Protein AF-A0AB37L440-F1 (afdb_monomer_lite)

Radius of gyration: 17.2 Å; chains: 1; bounding box: 44×50×39 Å

pLDDT: mean 82.0, std 14.79, range [38.97, 96.12]

Sequence (189 aa):
MDTFQYFKERKKSKYLGDRFEEWVVKNSNISKDGYSDLCDKKIFWRLLDWRGDKYIEGYRPLSSSSPDLLMECVTTTSTIHEVGYIIAVECKWRSKIGFYLDIKDIEKYEGYMNSNLLNRPIKNLFYVFGFGWCGDSPESVYVVPARELYDYDKDTCRITFPIKETEKEKMGRLERFKKKDNRCLLYIK

Secondary structure (DSSP, 8-state):
--GGGGGTTS-HHHHHHHHHHHHHHHHSSEESSSSTTTTSTT--EEEEEE-----BTTB--S---S-SEEEEE--S--SSS-TT-EEEEEEEEESS------HHHHHHHHHHHT--TTSS-EEEEEEEEEES-BTTB-SEEEEEEGGGT-EE-TTT--EE--TT--HHHHHHHHGGGEES-GGGTT---

Foldseek 3Di:
DPPCVQVVPDDPQVVVQVLQLVLLCVQALEDPPQPPCVVPPSRFKHWPDQQDQDDDPNDTPPDPLAARTKIFTCDPPDPPHHGGAIAGEHEAEDQADDDDDDLVNVLSHVVVQPDCVPVDHHDWYWYWYFYRDDPSGGPWIFTGTPVLAWDADPVVRDIGGDPDDDPVRSCVSRVVRIDPRSNHNPPDD

Structure (mmCIF, N/CA/C/O backbone):
data_AF-A0AB37L440-F1
#
_entry.id   AF-A0AB37L440-F1
#
loop_
_atom_site.group_PDB
_atom_site.id
_atom_site.type_symbol
_atom_site.label_atom_id
_atom_site.label_alt_id
_atom_site.label_comp_id
_atom_site.label_asym_id
_atom_site.label_entity_id
_atom_site.label_seq_id
_atom_site.pdbx_PDB_ins_code
_atom_site.Cartn_x
_atom_site.Cartn_y
_atom_site.Cartn_z
_atom_site.occupancy
_atom_site.B_iso_or_equiv
_atom_site.auth_seq_id
_atom_site.auth_comp_id
_atom_site.auth_asym_id
_atom_site.auth_atom_id
_atom_site.pdbx_PDB_model_num
ATOM 1 N N . MET A 1 1 ? 17.793 30.953 -8.742 1.00 40.06 1 MET A N 1
ATOM 2 C CA . MET A 1 1 ? 16.370 30.648 -8.995 1.00 40.06 1 MET A CA 1
ATOM 3 C C . MET A 1 1 ? 15.927 29.686 -7.920 1.00 40.06 1 MET A C 1
ATOM 5 O O . MET A 1 1 ? 16.552 28.647 -7.772 1.00 40.06 1 MET A O 1
ATOM 9 N N . ASP A 1 2 ? 14.951 30.090 -7.118 1.00 38.97 2 ASP A N 1
ATOM 10 C CA . ASP A 1 2 ? 14.470 29.324 -5.974 1.00 38.97 2 ASP A CA 1
ATOM 11 C C . ASP A 1 2 ? 13.549 28.203 -6.478 1.00 38.97 2 ASP A C 1
ATOM 13 O O . ASP A 1 2 ? 12.452 28.461 -6.979 1.00 38.97 2 ASP A O 1
ATOM 17 N N . THR A 1 3 ? 14.016 26.954 -6.412 1.00 43.59 3 THR A N 1
ATOM 18 C CA . THR A 1 3 ? 13.314 25.752 -6.901 1.00 43.59 3 THR A CA 1
ATOM 19 C C . THR A 1 3 ? 11.912 25.608 -6.289 1.00 43.59 3 THR A C 1
ATOM 21 O O . THR A 1 3 ? 11.049 24.934 -6.847 1.00 43.59 3 THR A O 1
ATOM 24 N N . PHE A 1 4 ? 11.643 26.302 -5.178 1.00 44.91 4 PHE A N 1
ATOM 25 C CA . PHE A 1 4 ? 10.357 26.335 -4.486 1.00 44.91 4 PHE A CA 1
ATOM 26 C C . PHE A 1 4 ? 9.278 27.202 -5.150 1.00 44.91 4 PHE A C 1
ATOM 28 O O . PHE A 1 4 ? 8.099 27.052 -4.824 1.00 44.91 4 PHE A O 1
ATOM 35 N N . GLN A 1 5 ? 9.616 28.064 -6.113 1.00 41.53 5 GLN A N 1
ATOM 36 C CA . GLN A 1 5 ? 8.610 28.913 -6.762 1.00 41.53 5 GLN A CA 1
ATOM 37 C C . GLN A 1 5 ? 7.651 28.115 -7.672 1.00 41.53 5 GLN A C 1
ATOM 39 O O . GLN A 1 5 ? 6.506 28.529 -7.848 1.00 41.53 5 GLN A O 1
ATOM 44 N N . TYR A 1 6 ? 8.064 26.928 -8.136 1.00 45.22 6 TYR A N 1
ATOM 45 C CA . TYR A 1 6 ? 7.231 25.971 -8.885 1.00 45.22 6 TYR A CA 1
ATOM 46 C C . TYR A 1 6 ? 6.304 25.116 -7.997 1.00 45.22 6 TYR A C 1
ATOM 48 O O . TYR A 1 6 ? 5.427 24.420 -8.501 1.00 45.22 6 TYR A O 1
ATOM 56 N N . PHE A 1 7 ? 6.448 25.172 -6.667 1.00 48.88 7 PHE A N 1
ATOM 57 C CA . PHE A 1 7 ? 5.670 24.352 -5.726 1.00 48.88 7 PHE A CA 1
ATOM 58 C C . PHE A 1 7 ? 4.380 25.010 -5.225 1.00 48.88 7 PHE A C 1
ATOM 60 O O . PHE A 1 7 ? 3.676 24.411 -4.410 1.00 48.88 7 PHE A O 1
ATOM 67 N N . LYS A 1 8 ? 4.037 26.216 -5.699 1.00 44.81 8 LYS A N 1
ATOM 68 C CA . LYS A 1 8 ? 2.926 27.022 -5.160 1.00 44.81 8 LYS A CA 1
ATOM 69 C C . LYS A 1 8 ? 1.535 26.367 -5.231 1.00 44.81 8 LYS A C 1
ATOM 71 O O . LYS A 1 8 ? 0.632 26.851 -4.559 1.00 44.81 8 LYS A O 1
ATOM 76 N N . GLU A 1 9 ? 1.370 25.245 -5.932 1.00 49.03 9 GLU A N 1
ATOM 77 C CA . GLU A 1 9 ? 0.091 24.517 -6.005 1.00 49.03 9 GLU A CA 1
ATOM 78 C C . GLU A 1 9 ? 0.071 23.142 -5.321 1.00 49.03 9 GLU A C 1
ATOM 80 O O . GLU A 1 9 ? -1.005 22.582 -5.093 1.00 49.03 9 GLU A O 1
ATOM 85 N N . ARG A 1 10 ? 1.220 22.575 -4.920 1.00 55.12 10 ARG A N 1
ATOM 86 C CA . ARG A 1 10 ? 1.204 21.310 -4.170 1.00 55.12 10 ARG A CA 1
ATOM 87 C C . ARG A 1 10 ? 0.924 21.609 -2.702 1.00 55.12 10 ARG A C 1
ATOM 89 O O . ARG A 1 10 ? 1.771 22.142 -1.989 1.00 55.12 10 ARG A O 1
ATOM 96 N N . LYS A 1 11 ? -0.253 21.204 -2.2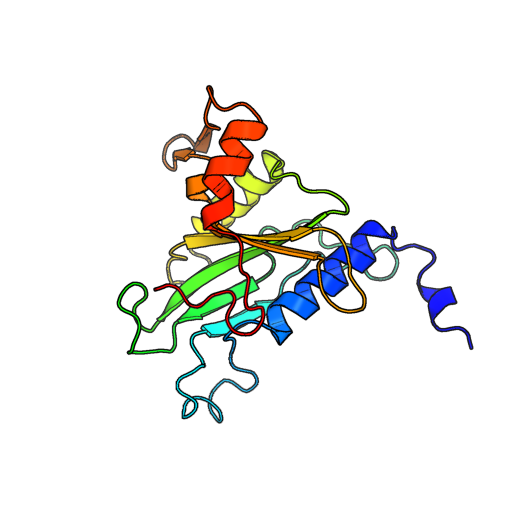06 1.00 73.12 11 LYS A N 1
ATOM 97 C CA . LYS A 1 11 ? -0.518 21.160 -0.757 1.00 73.12 11 LYS A CA 1
ATOM 98 C C . LYS A 1 11 ? 0.642 20.413 -0.089 1.00 73.12 11 LYS A C 1
ATOM 100 O O . LYS A 1 11 ? 0.958 19.305 -0.513 1.00 73.12 11 LYS A O 1
ATOM 105 N N . LYS A 1 12 ? 1.245 20.975 0.967 1.00 79.25 12 LYS A N 1
ATOM 106 C CA . LYS A 1 12 ? 2.377 20.383 1.720 1.00 79.25 12 LYS A CA 1
ATOM 107 C C . LYS A 1 12 ? 2.207 18.877 1.979 1.00 79.25 12 LYS A C 1
ATOM 109 O O . LYS A 1 12 ? 3.155 18.116 1.850 1.00 79.25 12 LYS A O 1
ATOM 114 N N . SER A 1 13 ? 0.981 18.442 2.274 1.00 79.88 13 SER A N 1
ATOM 115 C CA . SER A 1 13 ? 0.624 17.029 2.458 1.00 79.88 13 SER A CA 1
ATOM 116 C C . SER A 1 13 ? 0.912 16.138 1.242 1.00 79.88 13 SER A C 1
ATOM 118 O O . SER A 1 13 ? 1.352 15.011 1.426 1.00 79.88 13 SER A O 1
ATOM 120 N N . LYS A 1 14 ? 0.666 16.616 0.015 1.00 82.25 14 LYS A N 1
ATOM 121 C CA . LYS A 1 14 ? 0.930 15.863 -1.219 1.00 82.25 14 LYS A CA 1
ATOM 122 C C . LYS A 1 14 ? 2.427 15.723 -1.463 1.00 82.25 14 LYS A C 1
ATOM 124 O O . LYS A 1 14 ? 2.880 14.621 -1.714 1.00 82.25 14 LYS A O 1
ATOM 129 N N . TYR A 1 15 ? 3.195 16.798 -1.280 1.00 85.38 15 TYR A N 1
ATOM 130 C CA . TYR A 1 15 ? 4.658 16.734 -1.373 1.00 85.38 15 TYR A CA 1
ATOM 131 C C . TYR A 1 15 ? 5.258 15.711 -0.397 1.00 85.38 15 TYR A C 1
ATOM 133 O O . TYR A 1 15 ? 6.121 14.924 -0.771 1.00 85.38 15 TYR A O 1
ATOM 141 N N . LEU A 1 16 ? 4.779 15.692 0.851 1.00 90.31 16 LEU A N 1
ATOM 142 C CA . LEU A 1 16 ? 5.245 14.733 1.855 1.00 90.31 16 LEU A CA 1
ATOM 143 C C . LEU A 1 16 ? 4.801 13.294 1.546 1.00 90.31 16 LEU A C 1
ATOM 145 O O . LEU A 1 16 ? 5.545 12.368 1.852 1.00 90.31 16 LEU A O 1
ATOM 149 N N . GLY A 1 17 ? 3.636 13.113 0.915 1.00 90.12 17 GLY A N 1
ATOM 150 C CA . GLY A 1 17 ? 3.192 11.826 0.372 1.00 90.12 17 GLY A CA 1
ATOM 151 C C . GLY A 1 17 ? 4.073 11.332 -0.777 1.00 90.12 17 GLY A C 1
ATOM 152 O O . GLY A 1 17 ? 4.589 10.224 -0.695 1.00 90.12 17 GLY A O 1
ATOM 153 N N . ASP A 1 18 ? 4.339 12.180 -1.775 1.00 88.94 18 ASP A N 1
ATOM 154 C CA . ASP A 1 18 ? 5.213 11.849 -2.912 1.00 88.94 18 ASP A CA 1
ATOM 155 C C . ASP A 1 18 ? 6.616 11.448 -2.420 1.00 88.94 18 ASP A C 1
ATOM 157 O O . ASP A 1 18 ? 7.165 10.417 -2.807 1.00 88.94 18 ASP A O 1
ATOM 161 N N . ARG A 1 19 ? 7.179 12.224 -1.481 1.00 91.50 19 ARG A N 1
ATOM 162 C CA . ARG A 1 19 ? 8.463 11.900 -0.840 1.00 91.50 19 ARG A CA 1
ATOM 163 C C . ARG A 1 19 ? 8.441 10.572 -0.094 1.00 91.50 19 ARG A C 1
ATOM 165 O O . ARG A 1 19 ? 9.471 9.904 -0.012 1.00 91.50 19 ARG A O 1
ATOM 172 N N . PHE A 1 20 ? 7.308 10.216 0.500 1.00 93.12 20 PHE A N 1
ATOM 173 C CA . PHE A 1 20 ? 7.173 8.961 1.218 1.00 93.12 20 PHE A CA 1
ATOM 174 C C . PHE A 1 20 ? 7.142 7.768 0.260 1.00 93.12 20 PHE A C 1
ATOM 176 O O . PHE A 1 20 ? 7.847 6.797 0.517 1.00 93.12 20 PHE A O 1
ATOM 183 N N . GLU A 1 21 ? 6.427 7.856 -0.866 1.00 92.75 21 GLU A N 1
ATOM 184 C CA . GLU A 1 21 ? 6.479 6.835 -1.925 1.00 92.75 21 GLU A CA 1
ATOM 185 C C . GLU A 1 21 ? 7.921 6.608 -2.410 1.00 92.75 21 GLU A C 1
ATOM 187 O O . GLU A 1 21 ? 8.403 5.474 -2.434 1.00 92.75 21 GLU A O 1
ATOM 192 N N . GLU A 1 22 ? 8.652 7.689 -2.721 1.00 91.81 22 GLU A N 1
ATOM 193 C CA . GLU A 1 22 ? 10.064 7.596 -3.116 1.00 91.81 22 GLU A CA 1
ATOM 194 C C . GLU A 1 22 ? 10.918 6.916 -2.043 1.00 91.81 22 GLU A C 1
ATOM 196 O O . GLU A 1 22 ? 11.807 6.115 -2.346 1.00 91.81 22 GLU A O 1
ATOM 201 N N . TRP A 1 23 ? 10.669 7.254 -0.778 1.00 92.12 23 TRP A N 1
ATOM 202 C CA . TRP A 1 23 ? 11.376 6.671 0.348 1.00 92.12 23 TRP A CA 1
ATOM 203 C C . TRP A 1 23 ? 11.085 5.169 0.473 1.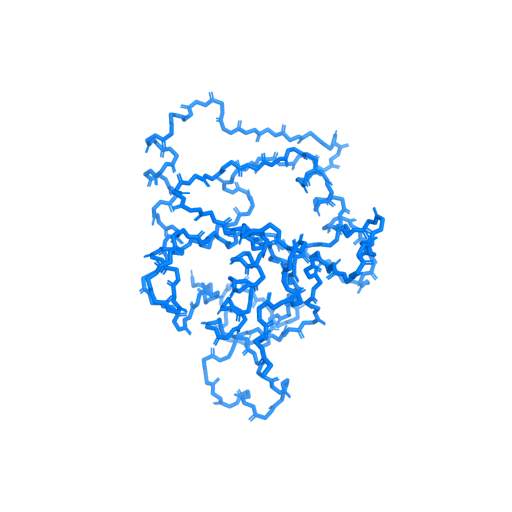00 92.12 23 TRP A C 1
ATOM 205 O O . TRP A 1 23 ? 12.025 4.397 0.668 1.00 92.12 23 TRP A O 1
ATOM 215 N N . VAL A 1 24 ? 9.832 4.735 0.291 1.00 92.00 24 VAL A N 1
ATOM 216 C CA . VAL A 1 24 ? 9.448 3.313 0.296 1.00 92.00 24 VAL A CA 1
ATOM 217 C C . VAL A 1 24 ? 10.180 2.555 -0.808 1.00 92.00 24 VAL A C 1
ATOM 219 O O . VAL A 1 24 ? 10.758 1.505 -0.526 1.00 92.00 24 VAL A O 1
ATOM 222 N N . VAL A 1 25 ? 10.229 3.092 -2.031 1.00 90.50 25 VAL A N 1
ATOM 223 C CA . VAL A 1 25 ? 10.938 2.451 -3.153 1.00 90.50 25 VAL A CA 1
ATOM 224 C C . VAL A 1 25 ? 12.437 2.319 -2.862 1.00 90.50 25 VAL A C 1
ATOM 226 O O . VAL A 1 25 ? 13.012 1.252 -3.062 1.00 90.50 25 VAL A O 1
ATOM 229 N N . LYS A 1 26 ? 13.071 3.373 -2.330 1.00 87.62 26 LYS A N 1
ATOM 230 C CA . LYS A 1 26 ? 14.518 3.402 -2.043 1.00 87.62 26 LYS A CA 1
ATOM 231 C C . LYS A 1 26 ? 14.946 2.497 -0.883 1.00 87.62 26 LYS A C 1
ATOM 233 O O . LYS A 1 26 ? 16.108 2.099 -0.843 1.00 87.62 26 LYS A O 1
ATOM 238 N N . ASN A 1 27 ? 14.047 2.214 0.060 1.00 87.62 27 ASN A N 1
ATOM 239 C CA . ASN A 1 27 ? 14.363 1.496 1.300 1.00 87.62 27 ASN A CA 1
ATOM 240 C C . ASN A 1 27 ? 13.748 0.082 1.364 1.00 87.62 27 ASN A C 1
ATOM 242 O O . ASN A 1 27 ? 14.020 -0.679 2.287 1.00 87.62 27 ASN A O 1
ATOM 246 N N . SER A 1 28 ? 12.948 -0.322 0.377 1.00 86.75 28 SER A N 1
ATOM 247 C CA . SER A 1 28 ? 12.425 -1.692 0.286 1.00 86.75 28 SER A CA 1
ATOM 248 C C . SER A 1 28 ? 13.392 -2.635 -0.441 1.00 86.75 28 SER A C 1
ATOM 250 O O . SER A 1 28 ? 14.303 -2.205 -1.142 1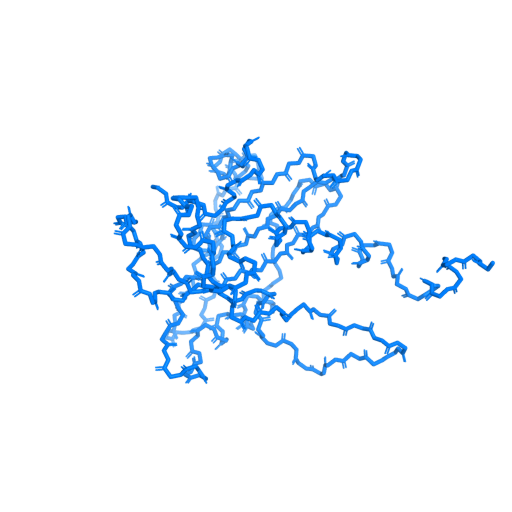.00 86.75 28 SER A O 1
ATOM 252 N N . ASN A 1 29 ? 13.157 -3.947 -0.334 1.00 84.69 29 ASN A N 1
ATOM 253 C CA . ASN A 1 29 ? 13.903 -5.012 -1.030 1.00 84.69 29 ASN A CA 1
ATOM 254 C C . ASN A 1 29 ? 13.555 -5.112 -2.526 1.00 84.69 29 ASN A C 1
ATOM 256 O O . ASN A 1 29 ? 13.340 -6.209 -3.053 1.00 84.69 29 ASN A O 1
ATOM 260 N N . ILE A 1 30 ? 13.427 -3.964 -3.181 1.00 87.44 30 ILE A N 1
ATOM 261 C CA . ILE A 1 30 ? 13.065 -3.836 -4.584 1.00 87.44 30 ILE A CA 1
ATOM 262 C C . ILE A 1 30 ? 14.353 -3.787 -5.407 1.00 87.44 30 ILE A C 1
ATOM 264 O O . ILE A 1 30 ? 15.285 -3.053 -5.084 1.00 87.44 30 ILE A O 1
ATOM 268 N N . SER A 1 31 ? 14.408 -4.579 -6.472 1.00 83.06 31 SER A N 1
ATOM 269 C CA . SER A 1 31 ? 15.501 -4.559 -7.438 1.00 83.06 31 SER A CA 1
ATOM 270 C C . SER A 1 31 ? 15.561 -3.217 -8.163 1.00 83.06 31 SER A C 1
ATOM 272 O O . SER A 1 31 ? 14.533 -2.742 -8.644 1.00 83.06 31 SER A O 1
ATOM 274 N N . LYS A 1 32 ? 16.759 -2.629 -8.266 1.00 76.31 32 LYS A N 1
ATOM 275 C CA . LYS A 1 32 ? 16.973 -1.365 -8.985 1.00 76.31 32 LYS A CA 1
ATOM 276 C C . LYS A 1 32 ? 16.991 -1.556 -10.502 1.00 76.31 32 LYS A C 1
ATOM 278 O O . LYS A 1 32 ? 16.309 -0.815 -11.196 1.00 76.31 32 LYS A O 1
ATOM 283 N N . ASP A 1 33 ? 17.676 -2.598 -10.981 1.00 68.50 33 ASP A N 1
ATOM 284 C CA . ASP A 1 33 ? 17.940 -2.810 -12.416 1.00 68.50 33 ASP A CA 1
ATOM 285 C C . ASP A 1 33 ? 17.395 -4.147 -12.961 1.00 68.50 33 ASP A C 1
ATOM 287 O O . ASP A 1 33 ? 17.774 -4.615 -14.034 1.00 68.50 33 ASP A O 1
ATOM 291 N N . GLY A 1 34 ? 16.501 -4.807 -12.219 1.00 56.62 34 GLY A N 1
ATOM 292 C CA . GLY A 1 34 ? 15.698 -5.947 -12.682 1.00 56.62 34 GLY A CA 1
ATOM 293 C C . GLY A 1 34 ? 16.435 -7.275 -12.913 1.00 56.62 34 GLY A C 1
ATOM 294 O O . GLY A 1 34 ? 15.760 -8.312 -12.926 1.00 56.62 34 GLY A O 1
ATOM 295 N N . TYR A 1 35 ? 17.769 -7.267 -13.062 1.00 52.47 35 TYR A N 1
ATOM 296 C CA . TYR A 1 35 ? 18.579 -8.467 -13.323 1.00 52.47 35 TYR A CA 1
ATOM 297 C C . TYR A 1 35 ? 20.000 -8.482 -12.716 1.00 52.47 35 TYR A C 1
ATOM 299 O O . TYR A 1 35 ? 20.422 -9.543 -12.262 1.00 52.47 35 TYR A O 1
ATOM 307 N N . SER A 1 36 ? 20.742 -7.367 -12.663 1.00 52.44 36 SER A N 1
ATOM 308 C CA . SER A 1 36 ? 22.170 -7.375 -12.259 1.00 52.44 36 SER A CA 1
ATOM 309 C C . SER A 1 36 ? 22.415 -7.602 -10.764 1.00 52.44 36 SER A C 1
ATOM 311 O O . SER A 1 36 ? 23.455 -8.139 -10.388 1.00 52.44 36 SER A O 1
ATOM 313 N N . ASP A 1 37 ? 21.444 -7.259 -9.919 1.00 53.34 37 ASP A N 1
ATOM 314 C CA . ASP A 1 37 ? 21.589 -7.332 -8.461 1.00 53.34 37 ASP A CA 1
ATOM 315 C C . ASP A 1 37 ? 20.989 -8.616 -7.853 1.00 53.34 37 ASP A C 1
ATOM 317 O O . ASP A 1 37 ? 21.039 -8.807 -6.641 1.00 53.34 37 ASP A O 1
ATOM 321 N N . LEU A 1 38 ? 20.425 -9.525 -8.665 1.00 52.75 38 LEU A N 1
ATOM 322 C CA . LEU A 1 38 ? 19.758 -10.755 -8.190 1.00 52.75 38 LEU A CA 1
ATOM 323 C C . LEU A 1 38 ? 20.705 -11.740 -7.471 1.00 52.75 38 LEU A C 1
ATOM 325 O O . LEU A 1 38 ? 20.246 -12.688 -6.836 1.00 52.75 38 LEU A O 1
ATOM 329 N N . CYS A 1 39 ? 22.020 -11.511 -7.539 1.00 49.62 39 CYS A N 1
ATOM 330 C CA . CYS A 1 39 ? 23.024 -12.230 -6.754 1.00 49.62 39 CYS A CA 1
ATOM 331 C C . CYS A 1 39 ? 23.116 -11.741 -5.294 1.00 49.62 39 CYS A C 1
ATOM 333 O O . CYS A 1 39 ? 23.671 -12.451 -4.451 1.00 49.62 39 CYS A O 1
ATOM 335 N N . ASP A 1 40 ? 22.575 -10.560 -4.968 1.00 55.41 40 ASP A N 1
ATOM 336 C CA . ASP A 1 40 ? 22.419 -10.117 -3.585 1.00 55.41 40 ASP A CA 1
ATOM 337 C C . ASP A 1 40 ? 21.173 -10.788 -2.990 1.00 55.41 40 ASP A C 1
ATOM 339 O O . ASP A 1 40 ? 20.034 -10.492 -3.356 1.00 55.41 40 ASP A O 1
ATOM 343 N N . LYS A 1 41 ? 21.389 -11.687 -2.020 1.00 58.19 41 LYS A N 1
ATOM 344 C CA . LYS A 1 41 ? 20.347 -12.460 -1.309 1.00 58.19 41 LYS A CA 1
ATOM 345 C C . LYS A 1 41 ? 19.298 -11.590 -0.591 1.00 58.19 41 LYS A C 1
ATOM 347 O O . LYS A 1 41 ? 18.408 -12.124 0.069 1.00 58.19 41 LYS A O 1
ATOM 352 N N . LYS A 1 42 ? 19.423 -10.264 -0.664 1.00 69.31 42 LYS A N 1
ATOM 353 C CA . LYS A 1 42 ? 18.512 -9.275 -0.087 1.00 69.31 42 LYS A CA 1
ATOM 354 C C . LYS A 1 42 ? 17.383 -8.851 -1.020 1.00 69.31 42 LYS A C 1
ATOM 356 O O . LYS A 1 42 ? 16.407 -8.302 -0.512 1.00 69.31 42 LYS A O 1
ATOM 361 N N . ILE A 1 43 ? 17.494 -9.050 -2.335 1.00 76.88 43 ILE A N 1
ATOM 362 C CA . ILE A 1 43 ? 16.445 -8.634 -3.275 1.00 76.88 43 ILE A CA 1
ATOM 363 C C . ILE A 1 43 ? 15.308 -9.645 -3.273 1.00 76.88 43 ILE A C 1
ATOM 365 O O . ILE A 1 43 ? 15.518 -10.849 -3.383 1.00 76.88 43 ILE A O 1
ATOM 369 N N . PHE A 1 44 ? 14.090 -9.126 -3.152 1.00 83.44 44 PHE A N 1
ATOM 370 C CA . PHE A 1 44 ? 12.886 -9.937 -3.024 1.00 83.44 44 PHE A CA 1
ATOM 371 C C . PHE A 1 44 ? 11.855 -9.591 -4.100 1.00 83.44 44 PHE A C 1
ATOM 373 O O . PHE A 1 44 ? 11.171 -10.476 -4.614 1.00 83.44 44 PHE A O 1
ATOM 380 N N . TRP A 1 45 ? 11.778 -8.313 -4.473 1.00 89.00 45 TRP A N 1
ATOM 381 C CA . TRP A 1 45 ? 10.743 -7.775 -5.346 1.00 89.00 45 TRP A CA 1
ATOM 382 C C . TRP A 1 45 ? 11.340 -7.149 -6.604 1.00 89.00 45 TRP A C 1
ATOM 384 O O . TRP A 1 45 ? 12.340 -6.438 -6.545 1.00 89.00 45 TRP A O 1
ATOM 394 N N . ARG A 1 46 ? 10.693 -7.354 -7.745 1.00 90.31 46 ARG A N 1
ATOM 395 C CA . ARG A 1 46 ? 10.857 -6.547 -8.956 1.00 90.31 46 ARG A CA 1
ATOM 396 C C . ARG A 1 46 ? 9.714 -5.542 -9.017 1.00 90.31 46 ARG A C 1
ATOM 398 O O . ARG A 1 46 ? 8.558 -5.936 -8.894 1.00 90.31 46 ARG A O 1
ATOM 405 N N . LEU A 1 47 ? 10.026 -4.264 -9.215 1.00 91.19 47 LEU A N 1
ATOM 406 C CA . LEU A 1 47 ? 9.012 -3.232 -9.433 1.00 91.19 47 LEU A CA 1
ATOM 407 C C . LEU A 1 47 ? 8.451 -3.365 -10.853 1.00 91.19 47 LEU A C 1
ATOM 409 O O . LEU A 1 47 ? 9.211 -3.311 -11.815 1.00 91.19 47 LEU A O 1
ATOM 413 N N . LEU A 1 48 ? 7.141 -3.574 -10.973 1.00 90.56 48 LEU A N 1
ATOM 414 C CA . LEU A 1 48 ? 6.436 -3.650 -12.255 1.00 90.56 48 LEU A CA 1
ATOM 415 C C . LEU A 1 48 ? 5.848 -2.293 -12.640 1.00 90.56 48 LEU A C 1
ATOM 417 O O . LEU A 1 48 ? 6.015 -1.843 -13.767 1.00 90.56 48 LEU A O 1
ATOM 421 N N . ASP A 1 49 ? 5.187 -1.639 -11.687 1.00 89.75 49 ASP A N 1
ATOM 422 C CA . ASP A 1 49 ? 4.544 -0.344 -11.878 1.00 89.75 49 ASP A CA 1
ATOM 423 C C . ASP A 1 49 ? 4.781 0.555 -10.664 1.00 89.75 49 ASP A C 1
ATOM 425 O O . ASP A 1 49 ? 4.740 0.093 -9.523 1.00 89.75 49 ASP A O 1
ATOM 429 N N . TRP A 1 50 ? 4.957 1.854 -10.917 1.00 89.88 50 TRP A N 1
ATOM 430 C CA . TRP A 1 50 ? 4.910 2.906 -9.900 1.00 89.88 50 TRP A CA 1
ATOM 431 C C . TRP A 1 50 ? 3.973 4.026 -10.358 1.00 89.88 50 TRP A C 1
ATOM 433 O O . TRP A 1 50 ? 4.350 4.952 -11.083 1.00 89.88 50 TRP A O 1
ATOM 443 N N . ARG A 1 51 ? 2.715 3.908 -9.944 1.00 80.19 51 ARG A N 1
ATOM 444 C CA . ARG A 1 51 ? 1.567 4.699 -10.389 1.00 80.19 51 ARG A CA 1
ATOM 445 C C . ARG A 1 51 ? 0.973 5.492 -9.226 1.00 80.19 51 ARG A C 1
ATOM 447 O O . ARG A 1 51 ? -0.183 5.315 -8.875 1.00 80.19 51 ARG A O 1
ATOM 454 N N . GLY A 1 52 ? 1.766 6.388 -8.645 1.00 68.56 52 GLY A N 1
ATOM 455 C CA . GLY A 1 52 ? 1.236 7.369 -7.695 1.00 68.56 52 GLY A CA 1
ATOM 456 C C . GLY A 1 52 ? 0.329 8.394 -8.382 1.00 68.56 52 GLY A C 1
ATOM 457 O O . GLY A 1 52 ? 0.463 8.644 -9.583 1.00 68.56 52 GLY A O 1
ATOM 458 N N . ASP A 1 53 ? -0.552 9.042 -7.619 1.00 67.00 53 ASP A N 1
ATOM 459 C CA . ASP A 1 53 ? -1.391 10.145 -8.102 1.00 67.00 53 ASP A CA 1
ATOM 460 C C . ASP A 1 53 ? -0.525 11.289 -8.659 1.00 67.00 53 ASP A C 1
ATOM 462 O O . ASP A 1 53 ? -0.035 12.142 -7.908 1.00 67.00 53 ASP A O 1
ATOM 466 N N . LYS A 1 54 ? -0.309 11.314 -9.978 1.00 68.75 54 LYS A N 1
ATOM 467 C CA . LYS A 1 54 ? 0.504 12.343 -10.633 1.00 68.75 54 LYS A CA 1
ATOM 468 C C . LYS A 1 54 ? -0.313 13.624 -10.804 1.00 68.75 54 LYS A C 1
ATOM 470 O O . LYS A 1 54 ? -1.460 13.591 -11.243 1.00 68.75 54 LYS A O 1
ATOM 475 N N . TYR A 1 55 ? 0.297 14.752 -10.448 1.00 62.38 55 TYR A N 1
ATOM 476 C CA . TYR A 1 55 ? -0.235 16.092 -10.686 1.00 62.38 55 TYR A CA 1
ATOM 477 C C . TYR A 1 55 ? 0.843 16.952 -11.337 1.00 62.38 55 TYR A C 1
ATOM 479 O O . TYR A 1 55 ? 1.941 17.105 -10.781 1.00 62.38 55 TYR A O 1
ATOM 487 N N . ILE A 1 56 ? 0.513 17.515 -12.495 1.00 69.06 56 ILE A N 1
ATOM 488 C CA . ILE A 1 56 ? 1.369 18.426 -13.255 1.00 69.06 56 ILE A CA 1
ATOM 489 C C . ILE A 1 56 ? 0.473 19.571 -13.724 1.00 69.06 56 ILE A C 1
ATOM 491 O O . ILE A 1 56 ? -0.464 19.312 -14.461 1.00 69.06 56 ILE A O 1
ATOM 495 N N . GLU A 1 57 ? 0.727 20.805 -13.279 1.00 70.44 57 GLU A N 1
ATOM 496 C CA . GLU A 1 57 ? 0.087 22.026 -13.818 1.00 70.44 57 GLU A CA 1
ATOM 497 C C . GLU A 1 57 ? -1.450 21.954 -13.965 1.00 70.44 57 GLU A C 1
ATOM 499 O O . GLU A 1 57 ? -2.010 22.276 -15.008 1.00 70.44 57 GLU A O 1
ATOM 504 N N . GLY A 1 58 ? -2.157 21.473 -12.941 1.00 66.12 58 GLY A N 1
ATOM 505 C CA . GLY A 1 58 ? -3.621 21.326 -12.978 1.00 66.12 58 GLY A CA 1
ATOM 506 C C . GLY A 1 58 ? -4.113 20.006 -13.577 1.00 66.12 58 GLY A C 1
ATOM 507 O O . GLY A 1 58 ? -5.240 19.594 -13.301 1.00 66.12 58 GLY A O 1
ATOM 508 N N . TYR A 1 59 ? -3.272 19.290 -14.323 1.00 61.09 59 TYR A N 1
ATOM 509 C CA . TYR A 1 59 ? -3.600 17.984 -14.882 1.00 61.09 59 TYR A CA 1
ATOM 510 C C . TYR A 1 59 ? -3.487 16.898 -13.816 1.00 61.09 59 TYR A C 1
ATOM 512 O O . TYR A 1 59 ? -2.432 16.679 -13.212 1.00 61.09 59 TYR A O 1
ATOM 520 N N . ARG A 1 60 ? -4.592 16.176 -13.626 1.00 65.62 60 ARG A N 1
ATOM 521 C CA . ARG A 1 60 ? -4.669 14.948 -12.836 1.00 65.62 60 ARG A CA 1
ATOM 522 C C . ARG A 1 60 ? -5.383 13.883 -13.668 1.00 65.62 60 ARG A C 1
ATOM 524 O O . ARG A 1 60 ? -6.376 14.215 -14.318 1.00 65.62 60 ARG A O 1
ATOM 531 N N . PRO A 1 61 ? -4.932 12.619 -13.655 1.00 68.38 61 PRO A N 1
ATOM 532 C CA . PRO A 1 61 ? -5.693 11.549 -14.281 1.00 68.38 61 PRO A CA 1
ATOM 533 C C . PRO A 1 61 ? -7.087 11.449 -13.645 1.00 68.38 61 PRO A C 1
ATOM 535 O O . PRO A 1 61 ? -7.225 11.476 -12.421 1.00 68.38 61 PRO A O 1
ATOM 538 N N . LEU A 1 62 ? -8.113 11.328 -14.492 1.00 54.84 62 LEU A N 1
ATOM 539 C CA . LEU A 1 62 ? -9.520 11.189 -14.090 1.00 54.84 62 LEU A CA 1
ATOM 540 C C . LEU A 1 62 ? -9.766 9.943 -13.227 1.00 54.84 62 LEU A C 1
ATOM 542 O O . LEU A 1 62 ? -10.603 9.974 -12.330 1.00 54.84 62 LEU A O 1
ATOM 546 N N . SER A 1 63 ? -9.005 8.870 -13.446 1.00 56.41 63 SER A N 1
ATOM 547 C CA . SER A 1 63 ? -8.981 7.715 -12.554 1.00 56.41 63 SER A CA 1
ATOM 548 C C . SER A 1 63 ? -7.568 7.150 -12.451 1.00 56.41 63 SER A C 1
ATOM 550 O O . SER A 1 63 ? -7.035 6.607 -13.417 1.00 56.41 63 SER A O 1
ATOM 552 N N . SER A 1 64 ? -6.985 7.236 -11.262 1.00 66.19 64 SER A N 1
ATOM 553 C CA . SER A 1 64 ? -5.913 6.342 -10.829 1.00 66.19 64 SER A CA 1
ATOM 554 C C . SER A 1 64 ? -6.576 5.237 -10.005 1.00 66.19 64 SER A C 1
ATOM 556 O O . SER A 1 64 ? -6.832 5.409 -8.813 1.00 66.19 64 SER A O 1
ATOM 558 N N . SER A 1 65 ? -7.010 4.162 -10.670 1.00 71.25 65 SER A N 1
ATOM 559 C CA . SER A 1 65 ? -7.649 3.015 -10.005 1.00 71.25 65 SER A CA 1
ATOM 560 C C . SER A 1 65 ? -6.637 2.036 -9.408 1.00 71.25 65 SER A C 1
ATOM 562 O O . SER A 1 65 ? -7.005 1.211 -8.578 1.00 71.25 65 SER A O 1
ATOM 564 N N . SER A 1 66 ? -5.366 2.142 -9.795 1.00 85.19 66 SER A N 1
ATOM 565 C CA . SER A 1 66 ? -4.290 1.294 -9.296 1.00 85.19 66 SER A CA 1
ATOM 566 C C . SER A 1 66 ? -3.738 1.796 -7.959 1.00 85.19 66 SER A C 1
ATOM 568 O O . SER A 1 66 ? -3.625 3.008 -7.780 1.00 85.19 66 SER A O 1
ATOM 570 N N . PRO A 1 67 ? -3.318 0.889 -7.065 1.00 91.31 67 PRO A N 1
ATOM 571 C CA . PRO A 1 67 ? -2.423 1.218 -5.958 1.00 91.31 67 PRO A CA 1
ATOM 572 C C . PRO A 1 67 ? -1.089 1.804 -6.448 1.00 91.31 67 PRO A C 1
ATOM 574 O O . PRO A 1 67 ? -0.693 1.575 -7.596 1.00 91.31 67 PRO A O 1
ATOM 577 N N . ASP A 1 68 ? -0.380 2.513 -5.566 1.00 92.88 68 ASP A N 1
ATOM 578 C CA . ASP A 1 68 ? 0.855 3.232 -5.917 1.00 92.88 68 ASP A CA 1
ATOM 579 C C . ASP A 1 68 ? 1.953 2.349 -6.531 1.00 92.88 68 ASP A C 1
ATOM 581 O O . ASP A 1 68 ? 2.636 2.786 -7.457 1.00 92.88 68 ASP A O 1
ATOM 585 N N . LEU A 1 69 ? 2.152 1.124 -6.033 1.00 93.31 69 LEU A N 1
ATOM 586 C CA . LEU A 1 69 ? 3.188 0.206 -6.515 1.00 93.31 69 LEU A CA 1
ATOM 587 C C . LEU A 1 69 ? 2.609 -1.166 -6.859 1.00 93.31 69 LEU A C 1
ATOM 589 O O . LEU A 1 69 ? 1.782 -1.715 -6.127 1.00 93.31 69 LEU A O 1
ATOM 593 N N . LEU A 1 70 ? 3.139 -1.770 -7.919 1.00 93.00 70 LEU A N 1
ATOM 594 C CA . LEU A 1 70 ? 2.928 -3.173 -8.257 1.00 93.00 70 LEU A CA 1
ATOM 595 C C . LEU A 1 70 ? 4.276 -3.884 -8.301 1.00 93.00 70 LEU A C 1
ATOM 597 O O . LEU A 1 70 ? 5.216 -3.397 -8.930 1.00 93.00 70 LEU A O 1
ATOM 601 N N . MET A 1 71 ? 4.382 -5.032 -7.640 1.00 92.25 71 MET A N 1
ATOM 602 C CA . MET A 1 71 ? 5.651 -5.741 -7.494 1.00 92.25 71 MET A CA 1
ATOM 603 C C . MET A 1 71 ? 5.502 -7.237 -7.723 1.00 92.25 71 MET A C 1
ATOM 605 O O . MET A 1 71 ? 4.527 -7.842 -7.291 1.00 92.25 71 MET A O 1
ATOM 609 N N . GLU A 1 72 ? 6.504 -7.833 -8.360 1.00 92.19 72 GLU A N 1
ATOM 610 C CA . GLU A 1 72 ? 6.622 -9.270 -8.601 1.00 92.19 72 GLU A CA 1
ATOM 611 C C . GLU A 1 72 ? 7.672 -9.885 -7.671 1.00 92.19 72 GLU A C 1
ATOM 613 O O . GLU A 1 72 ? 8.791 -9.381 -7.576 1.00 92.19 72 GLU A O 1
ATOM 618 N N . CYS A 1 73 ? 7.337 -10.983 -6.995 1.00 90.50 73 CYS A N 1
ATOM 619 C CA . CYS A 1 73 ? 8.303 -11.769 -6.235 1.00 90.50 73 CYS A CA 1
ATOM 620 C C . CYS A 1 73 ? 9.307 -12.412 -7.199 1.00 90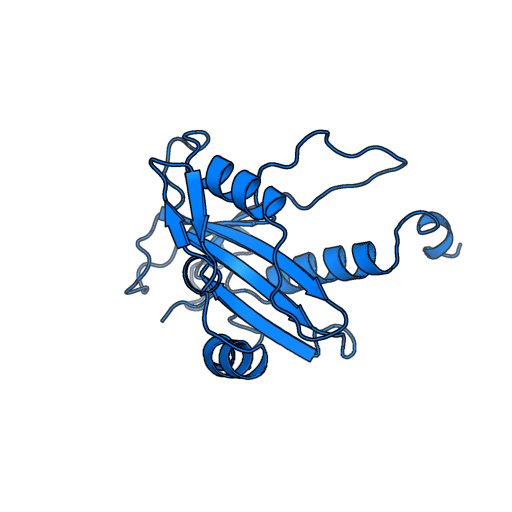.50 73 CYS A C 1
ATOM 622 O O . CYS A 1 73 ? 8.915 -13.127 -8.122 1.00 90.50 73 CYS A O 1
ATOM 624 N N . VAL A 1 74 ? 10.598 -12.184 -6.973 1.00 88.06 74 VAL A N 1
ATOM 625 C CA . VAL A 1 74 ? 11.685 -12.752 -7.794 1.00 88.06 74 VAL A CA 1
ATOM 626 C C . VAL A 1 74 ? 12.599 -13.692 -7.015 1.00 88.06 74 VAL A C 1
ATOM 628 O O . VAL A 1 74 ? 13.506 -14.281 -7.596 1.00 88.06 74 VAL A O 1
ATOM 631 N N . THR A 1 75 ? 12.370 -13.857 -5.711 1.00 82.31 75 THR A N 1
ATOM 632 C CA . THR A 1 75 ? 13.181 -14.748 -4.881 1.00 82.31 75 THR A CA 1
ATOM 633 C C . THR A 1 75 ? 12.591 -16.151 -4.793 1.00 82.31 75 THR A C 1
ATOM 635 O O . THR A 1 75 ? 11.388 -16.335 -4.626 1.00 82.31 75 THR A O 1
ATOM 638 N N . THR A 1 76 ? 13.460 -17.158 -4.830 1.00 77.31 76 THR A N 1
ATOM 639 C CA . THR A 1 76 ? 13.116 -18.558 -4.546 1.00 77.31 76 THR A CA 1
ATOM 640 C C . THR A 1 76 ? 13.212 -18.902 -3.059 1.00 77.31 76 THR A C 1
ATOM 642 O O . THR A 1 76 ? 12.838 -20.000 -2.661 1.00 77.31 76 THR A O 1
ATOM 645 N N . THR A 1 77 ? 13.720 -17.990 -2.220 1.00 75.50 77 THR A N 1
ATOM 646 C CA . THR A 1 77 ? 13.949 -18.242 -0.785 1.00 75.50 77 THR A CA 1
ATOM 647 C C . THR A 1 77 ? 12.746 -17.920 0.098 1.00 75.50 77 THR A C 1
ATOM 649 O O . THR A 1 77 ? 12.790 -18.168 1.303 1.00 75.50 77 THR A O 1
ATOM 652 N N . SER A 1 78 ? 11.676 -17.356 -0.467 1.00 76.00 78 SER A N 1
ATOM 653 C CA . SER A 1 78 ? 10.454 -17.094 0.287 1.00 76.00 78 SER A CA 1
ATOM 654 C C . SER A 1 78 ? 9.678 -18.380 0.544 1.00 76.00 78 SER A C 1
ATOM 656 O O . SER A 1 78 ? 9.472 -19.188 -0.354 1.00 76.00 78 SER A O 1
ATOM 658 N N . THR A 1 79 ? 9.171 -18.524 1.764 1.00 74.56 79 THR A N 1
ATOM 659 C CA . THR A 1 79 ? 8.224 -19.581 2.144 1.00 74.56 79 THR A CA 1
ATOM 660 C C . THR A 1 79 ? 6.761 -19.147 2.007 1.00 74.56 79 THR A C 1
ATOM 662 O O . THR A 1 79 ? 5.868 -19.935 2.301 1.00 74.56 79 THR A O 1
ATOM 665 N N . ILE A 1 80 ? 6.503 -17.891 1.613 1.00 79.94 80 ILE A N 1
ATOM 666 C CA . ILE A 1 80 ? 5.165 -17.270 1.602 1.00 79.94 80 ILE A CA 1
ATOM 667 C C . ILE A 1 80 ? 4.769 -16.794 0.196 1.00 79.94 80 ILE A C 1
ATOM 669 O O . ILE A 1 80 ? 3.590 -16.829 -0.157 1.00 79.94 80 ILE A O 1
ATOM 673 N N . HIS A 1 81 ? 5.732 -16.352 -0.616 1.00 84.12 81 HIS A N 1
ATOM 674 C CA . HIS A 1 81 ? 5.499 -15.850 -1.969 1.00 84.12 81 HIS A CA 1
ATOM 675 C C . HIS A 1 81 ? 6.296 -16.652 -2.984 1.00 84.12 81 HIS A C 1
ATOM 677 O O . HIS A 1 81 ? 7.523 -16.618 -2.975 1.00 84.12 81 HIS A O 1
ATOM 683 N N . GLU A 1 82 ? 5.612 -17.326 -3.901 1.00 87.56 82 GLU A N 1
ATOM 684 C CA . GLU A 1 82 ? 6.301 -17.998 -5.000 1.00 87.56 82 GLU A CA 1
ATOM 685 C C . GLU A 1 82 ? 6.850 -16.968 -5.990 1.00 87.56 82 GLU A C 1
ATOM 687 O O . GLU A 1 82 ? 6.330 -15.852 -6.119 1.00 87.56 82 GLU A O 1
ATOM 692 N N . VAL A 1 83 ? 7.890 -17.358 -6.725 1.00 89.31 83 VAL A N 1
ATOM 693 C CA . VAL A 1 83 ? 8.397 -16.561 -7.843 1.00 89.31 83 VAL A CA 1
ATOM 694 C C . VAL A 1 83 ? 7.251 -16.279 -8.813 1.00 89.31 83 VAL A C 1
ATOM 696 O O . VAL A 1 83 ? 6.499 -17.172 -9.196 1.00 89.31 83 VAL A O 1
ATOM 699 N N . GLY A 1 84 ? 7.102 -15.015 -9.194 1.00 89.44 84 GLY A N 1
ATOM 700 C CA . GLY A 1 84 ? 6.000 -14.555 -10.025 1.00 89.44 84 GLY A CA 1
ATOM 701 C C . GLY A 1 84 ? 4.734 -14.155 -9.255 1.00 89.44 84 GLY A C 1
ATOM 702 O O . GLY A 1 84 ? 3.746 -13.753 -9.873 1.00 89.44 84 GLY A O 1
ATOM 703 N N . TYR A 1 85 ? 4.701 -14.221 -7.924 1.00 92.25 85 TYR A N 1
ATOM 704 C CA . TYR A 1 85 ? 3.583 -13.637 -7.178 1.00 92.25 85 TYR A CA 1
ATOM 705 C C . TYR A 1 85 ? 3.577 -12.121 -7.342 1.00 92.25 85 TYR A C 1
ATOM 707 O O . TYR A 1 85 ? 4.571 -11.462 -7.049 1.00 92.25 85 TYR A O 1
ATOM 715 N N . ILE A 1 86 ? 2.442 -11.574 -7.772 1.00 93.00 86 ILE A N 1
ATOM 716 C CA . ILE A 1 86 ? 2.248 -10.132 -7.881 1.00 93.00 86 ILE A CA 1
ATOM 717 C C . ILE A 1 86 ? 1.550 -9.633 -6.617 1.00 93.00 86 ILE A C 1
ATOM 719 O O . ILE A 1 86 ? 0.523 -10.183 -6.215 1.00 93.00 86 ILE A O 1
ATOM 723 N N . ILE A 1 87 ? 2.093 -8.590 -5.997 1.00 93.19 87 ILE A N 1
ATOM 724 C CA . ILE A 1 87 ? 1.457 -7.849 -4.906 1.00 93.19 87 ILE A CA 1
ATOM 725 C C . ILE A 1 87 ? 1.263 -6.392 -5.311 1.00 93.19 87 ILE A C 1
ATOM 727 O O . ILE A 1 87 ? 2.033 -5.855 -6.111 1.00 93.19 87 ILE A O 1
ATOM 731 N N . ALA A 1 88 ? 0.257 -5.754 -4.727 1.00 94.31 88 ALA A N 1
ATOM 732 C CA . ALA A 1 88 ? 0.060 -4.318 -4.830 1.00 94.31 88 ALA A CA 1
ATOM 733 C C . ALA A 1 88 ? 0.336 -3.642 -3.487 1.00 94.31 88 ALA A C 1
ATOM 735 O O . ALA A 1 88 ? 0.089 -4.216 -2.421 1.00 94.31 88 ALA A O 1
ATOM 736 N N . VAL A 1 89 ? 0.846 -2.415 -3.542 1.00 94.81 89 VAL A N 1
ATOM 737 C CA . VAL A 1 89 ? 1.158 -1.612 -2.364 1.00 94.81 89 VAL A CA 1
ATOM 738 C C . VAL A 1 89 ? 0.627 -0.200 -2.532 1.00 94.81 89 VAL A C 1
ATOM 740 O O . VAL A 1 89 ? 0.972 0.487 -3.486 1.00 94.81 89 VAL A O 1
ATOM 743 N N . GLU A 1 90 ? -0.172 0.229 -1.564 1.00 95.31 90 GLU A N 1
ATOM 744 C CA . GLU A 1 90 ? -0.634 1.604 -1.411 1.00 95.31 90 GLU A CA 1
ATOM 745 C C . GLU A 1 90 ? 0.185 2.301 -0.319 1.00 95.31 90 GLU A C 1
ATOM 747 O O . GLU A 1 90 ? 0.290 1.807 0.809 1.00 95.31 90 GLU A O 1
ATOM 752 N N . CYS A 1 91 ? 0.744 3.468 -0.619 1.00 94.31 91 CYS A N 1
ATOM 753 C CA . CYS A 1 91 ? 1.520 4.268 0.318 1.00 94.31 91 CYS A CA 1
ATOM 754 C C . CYS A 1 91 ? 0.641 5.367 0.925 1.00 94.31 91 CYS A C 1
ATOM 756 O O . CYS A 1 91 ? 0.065 6.207 0.240 1.00 94.31 91 CYS A O 1
ATOM 758 N N . LYS A 1 92 ? 0.557 5.421 2.256 1.00 93.81 92 LYS A N 1
ATOM 759 C CA . LYS A 1 92 ? -0.206 6.458 2.966 1.00 93.81 92 LYS A CA 1
ATOM 760 C C . LYS A 1 92 ? 0.689 7.165 3.979 1.00 93.81 92 LYS A C 1
ATOM 762 O O . LYS A 1 92 ? 0.948 6.648 5.065 1.00 93.81 92 LYS A O 1
ATOM 767 N N . TRP A 1 93 ? 1.126 8.379 3.647 1.00 94.50 93 TRP A N 1
ATOM 768 C CA . TRP A 1 93 ? 1.826 9.241 4.601 1.00 94.50 93 TRP A CA 1
ATOM 769 C C . TRP A 1 93 ? 0.861 10.112 5.408 1.00 94.50 93 TRP A C 1
ATOM 771 O O . TRP A 1 93 ? -0.111 10.653 4.873 1.00 94.50 93 TRP A O 1
ATOM 781 N N . ARG A 1 94 ? 1.148 10.282 6.702 1.00 94.12 94 ARG A N 1
ATOM 782 C CA . ARG A 1 94 ? 0.373 11.120 7.623 1.00 94.12 94 ARG A CA 1
ATOM 783 C C . ARG A 1 94 ? 1.293 11.824 8.620 1.00 94.12 94 ARG A C 1
ATOM 785 O O . ARG A 1 94 ? 2.296 11.275 9.060 1.00 94.12 94 ARG A O 1
ATOM 792 N N . SER A 1 95 ? 0.927 13.030 9.051 1.00 92.88 95 SER A N 1
ATOM 793 C CA . SER A 1 95 ? 1.697 13.764 10.070 1.00 92.88 95 SER A CA 1
ATOM 794 C C . SER A 1 95 ? 1.568 13.179 11.479 1.00 92.88 95 SER A C 1
ATOM 796 O O . SER A 1 95 ? 2.420 13.432 12.322 1.00 92.88 95 SER A O 1
ATOM 798 N N . LYS A 1 96 ? 0.503 12.417 11.745 1.00 91.88 96 LYS A N 1
ATOM 799 C CA . LYS A 1 96 ? 0.236 11.743 13.018 1.00 91.88 96 LYS A CA 1
ATOM 800 C C . LYS A 1 96 ? -0.218 10.316 12.757 1.00 91.88 96 LYS A C 1
ATOM 802 O O . LYS A 1 96 ? -0.793 10.036 11.703 1.00 91.88 96 LYS A O 1
ATOM 807 N N . ILE A 1 97 ? 0.013 9.450 13.740 1.00 90.06 97 ILE A N 1
ATOM 808 C CA . ILE A 1 97 ? -0.413 8.053 13.694 1.00 90.06 97 ILE A CA 1
ATOM 809 C C . ILE A 1 97 ? -1.938 7.966 13.571 1.00 90.06 97 ILE A C 1
ATOM 811 O O . ILE A 1 97 ? -2.669 8.598 14.329 1.00 90.06 97 ILE A O 1
ATOM 815 N N . GLY A 1 98 ? -2.392 7.193 12.585 1.00 91.81 98 GLY A N 1
ATOM 816 C CA . GLY A 1 98 ? -3.799 6.960 12.284 1.00 91.81 98 GLY A CA 1
ATOM 817 C C . GLY A 1 98 ? -3.962 6.061 11.058 1.00 91.81 98 GLY A C 1
ATOM 818 O O . GLY A 1 98 ? -3.416 6.340 9.993 1.00 91.81 98 GLY A O 1
ATOM 819 N N . PHE A 1 99 ? -4.737 4.989 11.200 1.00 93.19 99 PHE A N 1
ATOM 820 C CA . PHE A 1 99 ? -4.896 3.932 10.188 1.00 93.19 99 PHE A CA 1
ATOM 821 C C . PHE A 1 99 ? -6.279 3.949 9.532 1.00 93.19 99 PHE A C 1
ATOM 823 O O . PHE A 1 99 ? -6.847 2.904 9.213 1.00 93.19 99 PHE A O 1
ATOM 830 N N . TYR A 1 100 ? -6.882 5.129 9.411 1.00 89.62 100 TYR A N 1
ATOM 831 C CA . TYR A 1 100 ? -8.153 5.264 8.712 1.00 89.62 100 TYR A CA 1
ATOM 832 C C . TYR A 1 100 ? -7.940 5.127 7.202 1.00 89.62 100 TYR A C 1
ATOM 834 O O . TYR A 1 100 ? -6.888 5.502 6.678 1.00 89.62 100 TYR A O 1
ATOM 842 N N . LEU A 1 101 ? -8.945 4.610 6.508 1.00 92.31 101 LEU A N 1
ATOM 843 C CA . LEU A 1 101 ? -8.981 4.467 5.057 1.00 92.31 101 LEU A CA 1
ATOM 844 C C . LEU A 1 101 ? -10.318 5.009 4.555 1.00 92.31 101 LEU A C 1
ATOM 846 O O . LEU A 1 101 ? -11.328 4.878 5.245 1.00 92.31 101 LEU A O 1
ATOM 850 N N . ASP A 1 102 ? -10.312 5.644 3.386 1.00 90.00 102 ASP A N 1
ATOM 851 C CA . ASP A 1 102 ? -11.550 6.051 2.722 1.00 90.00 102 ASP A CA 1
ATOM 852 C C . ASP A 1 102 ? -12.178 4.821 2.056 1.00 90.00 102 ASP A C 1
ATOM 854 O O . ASP A 1 102 ? -11.484 4.064 1.376 1.00 90.00 102 ASP A O 1
ATOM 858 N N . ILE A 1 103 ? -13.482 4.619 2.254 1.00 91.00 103 ILE A N 1
ATOM 859 C CA . ILE A 1 103 ? -14.221 3.498 1.661 1.00 91.00 103 ILE A CA 1
ATOM 860 C C . ILE A 1 103 ? -14.113 3.535 0.135 1.00 91.00 103 ILE A C 1
ATOM 862 O O . ILE A 1 103 ? -13.887 2.495 -0.472 1.00 91.00 103 ILE A O 1
ATOM 866 N N . LYS A 1 104 ? -14.160 4.722 -0.482 1.00 89.19 104 LYS A N 1
ATOM 867 C CA . LYS A 1 104 ? -14.051 4.865 -1.941 1.00 89.19 104 LYS A CA 1
ATOM 868 C C . LYS A 1 104 ? -12.685 4.435 -2.461 1.00 89.19 104 LYS A C 1
ATOM 870 O O . LYS A 1 104 ? -12.591 3.868 -3.545 1.00 89.19 104 LYS A O 1
ATOM 875 N N . ASP A 1 105 ? -11.624 4.700 -1.698 1.00 89.69 105 ASP A N 1
ATOM 876 C CA . ASP A 1 105 ? -10.282 4.221 -2.041 1.00 89.69 105 ASP A CA 1
ATOM 877 C C . ASP A 1 105 ? -10.213 2.693 -1.929 1.00 89.69 105 ASP A C 1
ATOM 879 O O . ASP A 1 105 ? -9.629 2.054 -2.799 1.00 89.69 105 ASP A O 1
ATOM 883 N N . ILE A 1 106 ? -10.825 2.102 -0.896 1.00 93.69 106 ILE A N 1
ATOM 884 C CA . ILE A 1 106 ? -10.883 0.641 -0.742 1.00 93.69 106 ILE A CA 1
ATOM 885 C C . ILE A 1 106 ? -11.642 0.006 -1.908 1.00 93.69 106 ILE A C 1
ATOM 887 O O . ILE A 1 106 ? -11.098 -0.883 -2.551 1.00 93.69 106 ILE A O 1
ATOM 891 N N . GLU A 1 107 ? -12.850 0.481 -2.221 1.00 91.62 107 GLU A N 1
ATOM 892 C CA . GLU A 1 107 ? -13.658 -0.021 -3.344 1.00 91.62 107 GLU A CA 1
ATOM 893 C C . GLU A 1 107 ? -12.878 0.039 -4.660 1.00 91.62 107 GLU A C 1
ATOM 895 O O . GLU A 1 107 ? -12.854 -0.920 -5.431 1.00 91.62 107 GLU A O 1
ATOM 900 N N . LYS A 1 108 ? -12.192 1.161 -4.893 1.00 90.38 108 LYS A N 1
ATOM 901 C CA . LYS A 1 108 ? -11.351 1.383 -6.067 1.00 90.38 108 LYS A CA 1
ATOM 902 C C . LYS A 1 108 ? -10.207 0.370 -6.145 1.00 90.38 108 LYS A C 1
ATOM 904 O O . LYS A 1 108 ? -10.010 -0.237 -7.198 1.00 90.38 108 LYS A O 1
ATOM 909 N N . TYR A 1 109 ? -9.464 0.178 -5.054 1.00 92.06 109 TYR A N 1
ATOM 910 C CA . TYR A 1 109 ? -8.329 -0.741 -5.041 1.00 92.06 109 TYR A CA 1
ATOM 911 C C . TYR A 1 109 ? -8.770 -2.197 -5.091 1.00 92.06 109 TYR A C 1
ATOM 913 O O . TYR A 1 109 ? -8.211 -2.944 -5.881 1.00 92.06 109 TYR A O 1
ATOM 921 N N . GLU A 1 110 ? -9.795 -2.604 -4.350 1.00 93.12 110 GLU A N 1
ATOM 922 C CA . GLU A 1 110 ? -10.350 -3.957 -4.447 1.00 93.12 110 GLU A CA 1
ATOM 923 C C . GLU A 1 110 ? -10.905 -4.234 -5.852 1.00 93.12 110 GLU A C 1
ATOM 925 O O . GLU A 1 110 ? -10.652 -5.295 -6.424 1.00 93.12 110 GLU A O 1
ATOM 930 N N . GLY A 1 111 ? -11.556 -3.254 -6.485 1.00 90.44 111 GLY A N 1
ATOM 931 C CA . GLY A 1 111 ? -11.953 -3.344 -7.891 1.00 90.44 111 GLY A CA 1
ATOM 932 C C . GLY A 1 111 ? -10.761 -3.576 -8.828 1.00 90.44 111 GLY A C 1
ATOM 933 O O . GLY A 1 111 ? -10.820 -4.437 -9.705 1.00 90.44 111 GLY A O 1
ATOM 934 N N . TYR A 1 112 ? -9.647 -2.868 -8.615 1.00 89.81 112 TYR A N 1
ATOM 935 C CA . TYR A 1 112 ? -8.408 -3.087 -9.367 1.00 89.81 112 TYR A CA 1
ATOM 936 C C . TYR A 1 112 ? -7.782 -4.459 -9.089 1.00 89.81 112 TYR A C 1
ATOM 938 O O . TYR A 1 112 ? -7.379 -5.151 -10.023 1.00 89.81 112 TYR A O 1
ATOM 946 N N . MET A 1 113 ? -7.735 -4.883 -7.826 1.00 90.31 113 MET A N 1
ATOM 947 C CA . MET A 1 113 ? -7.191 -6.176 -7.400 1.00 90.31 113 MET A CA 1
ATOM 948 C C . MET A 1 113 ? -7.943 -7.355 -8.023 1.00 90.31 113 MET A C 1
ATOM 950 O O . MET A 1 113 ? -7.333 -8.375 -8.341 1.00 90.31 113 MET A O 1
ATOM 954 N N . ASN A 1 114 ? -9.254 -7.203 -8.223 1.00 87.38 114 ASN A N 1
ATOM 955 C CA . ASN A 1 114 ? -10.111 -8.198 -8.866 1.00 87.38 114 ASN A CA 1
ATOM 956 C C . 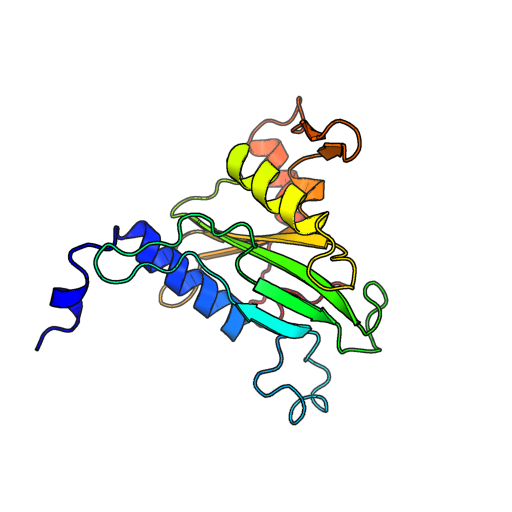ASN A 1 114 ? -10.229 -8.001 -10.389 1.00 87.38 114 ASN A C 1
ATOM 958 O O . ASN A 1 114 ? -10.924 -8.765 -11.059 1.00 87.38 114 ASN A O 1
ATOM 962 N N . SER A 1 115 ? -9.539 -7.008 -10.958 1.00 81.19 115 SER A N 1
ATOM 963 C CA . SER A 1 115 ? -9.494 -6.804 -12.403 1.00 81.19 115 SER A CA 1
ATOM 964 C C . SER A 1 115 ? -8.525 -7.791 -13.068 1.00 81.19 115 SER A C 1
ATOM 966 O O . SER A 1 115 ? -7.416 -8.029 -12.592 1.00 81.19 115 SER A O 1
ATOM 968 N N . ASN A 1 116 ? -8.904 -8.337 -14.225 1.00 72.75 116 ASN A N 1
ATOM 969 C CA . ASN A 1 116 ? -8.048 -9.242 -15.007 1.00 72.75 116 ASN A CA 1
ATOM 970 C C . ASN A 1 116 ? -7.037 -8.498 -15.909 1.00 72.75 116 ASN A C 1
ATOM 972 O O . ASN A 1 116 ? -6.546 -9.061 -16.885 1.00 72.75 116 ASN A O 1
ATOM 976 N N . LEU A 1 117 ? -6.708 -7.237 -15.603 1.00 74.56 117 LEU A N 1
ATOM 977 C CA . LEU A 1 117 ? -5.923 -6.359 -16.487 1.00 74.56 117 LEU A CA 1
ATOM 978 C C . LEU A 1 117 ? -4.499 -6.863 -16.777 1.00 74.56 117 LEU A C 1
ATOM 980 O O . LEU A 1 117 ? -3.939 -6.547 -17.821 1.00 74.56 117 LEU A O 1
ATOM 984 N N . LEU A 1 118 ? -3.904 -7.634 -15.864 1.00 74.44 118 LEU A N 1
ATOM 985 C CA . LEU A 1 118 ? -2.505 -8.071 -15.951 1.00 74.44 118 LEU A CA 1
ATOM 986 C C . LEU A 1 118 ? -2.332 -9.490 -16.517 1.00 74.44 118 LEU A C 1
ATOM 988 O O . LEU A 1 118 ? -1.215 -10.007 -16.516 1.00 74.44 118 LEU A O 1
ATOM 992 N N . ASN A 1 119 ? -3.419 -10.162 -16.929 1.00 81.44 119 ASN A N 1
ATOM 993 C CA . ASN A 1 119 ? -3.450 -11.602 -17.255 1.00 81.44 119 ASN A CA 1
ATOM 994 C C . ASN A 1 119 ? -2.895 -12.521 -16.139 1.00 81.44 119 ASN A C 1
ATOM 996 O O . ASN A 1 119 ? -2.704 -13.719 -16.342 1.00 81.44 119 ASN A O 1
ATOM 1000 N N . ARG A 1 120 ? -2.622 -11.966 -14.952 1.00 85.62 120 ARG A N 1
ATOM 1001 C CA . ARG A 1 120 ? -2.068 -12.622 -13.767 1.00 85.62 120 ARG A CA 1
ATOM 1002 C C . ARG A 1 120 ? -2.748 -12.030 -12.533 1.00 85.62 120 ARG A C 1
ATOM 1004 O O . ARG A 1 120 ? -2.864 -10.807 -12.449 1.00 85.62 120 ARG A O 1
ATOM 1011 N N . PRO A 1 121 ? -3.186 -12.859 -11.573 1.00 88.94 121 PRO A N 1
ATOM 1012 C CA . PRO A 1 121 ? -3.888 -12.370 -10.395 1.00 88.94 121 PRO A CA 1
ATOM 1013 C C . PRO A 1 121 ? -2.935 -11.641 -9.445 1.00 88.94 121 PRO A C 1
ATOM 1015 O O . PRO A 1 121 ? -1.852 -12.146 -9.128 1.00 88.94 121 PRO A O 1
ATOM 1018 N N . ILE A 1 122 ? -3.376 -10.494 -8.927 1.00 92.19 122 ILE A N 1
ATOM 1019 C CA . ILE A 1 122 ? -2.694 -9.812 -7.827 1.00 92.19 122 ILE A CA 1
ATOM 1020 C C . ILE A 1 122 ? -3.087 -10.516 -6.525 1.00 92.19 122 ILE A C 1
ATOM 1022 O O . ILE A 1 122 ? -4.264 -10.643 -6.197 1.00 92.19 122 ILE A O 1
ATOM 1026 N N . LYS A 1 123 ? -2.098 -11.027 -5.791 1.00 91.69 123 LYS A N 1
ATOM 1027 C CA . LYS A 1 123 ? -2.318 -11.933 -4.657 1.00 91.69 123 LYS A CA 1
ATOM 1028 C C . LYS A 1 123 ? -2.723 -11.209 -3.383 1.00 91.69 123 LYS A C 1
ATOM 1030 O O . LYS A 1 123 ? -3.559 -11.721 -2.652 1.00 91.69 123 LYS A O 1
ATOM 1035 N N . ASN A 1 124 ? -2.112 -10.060 -3.099 1.00 91.44 124 ASN A N 1
ATOM 1036 C CA . ASN A 1 124 ? -2.337 -9.312 -1.865 1.00 91.44 124 ASN A CA 1
ATOM 1037 C C . ASN A 1 124 ? -2.171 -7.809 -2.094 1.00 91.44 124 ASN A C 1
ATOM 1039 O O . ASN A 1 124 ? -1.281 -7.392 -2.840 1.00 91.44 124 ASN A O 1
ATOM 1043 N N . LEU A 1 125 ? -2.991 -7.026 -1.396 1.00 94.50 125 LEU A N 1
ATOM 1044 C CA . LEU A 1 125 ? -2.825 -5.587 -1.230 1.00 94.50 125 LEU A CA 1
ATOM 1045 C C . LEU A 1 125 ? -2.209 -5.316 0.145 1.00 94.50 125 LEU A C 1
ATOM 1047 O O . LEU A 1 125 ? -2.676 -5.839 1.161 1.00 94.50 125 LEU A O 1
ATOM 1051 N N . PHE A 1 126 ? -1.176 -4.482 0.183 1.00 95.12 126 PHE A N 1
ATOM 1052 C CA . PHE A 1 126 ? -0.611 -3.958 1.421 1.00 95.12 126 PHE A CA 1
ATOM 1053 C C . PHE A 1 126 ? -0.750 -2.443 1.467 1.00 95.12 126 PHE A C 1
ATOM 1055 O O . PHE A 1 126 ? -0.595 -1.762 0.458 1.00 95.12 126 PHE A O 1
ATOM 1062 N N . TYR A 1 127 ? -0.960 -1.921 2.668 1.00 96.12 127 TYR A N 1
ATOM 1063 C CA . TYR A 1 127 ? -0.808 -0.507 2.958 1.00 96.12 127 TYR A CA 1
ATOM 1064 C C . TYR A 1 127 ? 0.510 -0.292 3.689 1.00 96.12 127 TYR A C 1
ATOM 1066 O O . TYR A 1 127 ? 0.751 -0.865 4.757 1.00 96.12 127 TYR A O 1
ATOM 1074 N N . VAL A 1 128 ? 1.358 0.555 3.119 1.00 95.75 128 VAL A N 1
ATOM 1075 C CA . VAL A 1 128 ? 2.574 1.027 3.771 1.00 95.75 128 VAL A CA 1
ATOM 1076 C C . VAL A 1 128 ? 2.268 2.403 4.345 1.00 95.75 128 VAL A C 1
ATOM 1078 O O . VAL A 1 128 ? 2.071 3.368 3.610 1.00 95.75 128 VAL A O 1
ATOM 1081 N N . PHE A 1 129 ? 2.169 2.488 5.670 1.00 96.06 129 PHE A N 1
ATOM 1082 C CA . PHE A 1 129 ? 1.904 3.741 6.370 1.00 96.06 129 PHE A CA 1
ATOM 1083 C C . PHE A 1 129 ? 3.200 4.366 6.854 1.00 96.06 129 PHE A C 1
ATOM 1085 O O . PHE A 1 129 ? 3.990 3.703 7.523 1.00 96.06 129 PHE A O 1
ATOM 1092 N N . GLY A 1 130 ? 3.379 5.648 6.554 1.00 95.44 130 GLY A N 1
ATOM 1093 C CA . GLY A 1 130 ? 4.465 6.473 7.072 1.00 95.44 130 GLY A CA 1
ATOM 1094 C C . GLY A 1 130 ? 3.911 7.553 7.980 1.00 95.44 130 GLY A C 1
ATOM 1095 O O . GLY A 1 130 ? 2.976 8.259 7.598 1.00 95.44 130 GLY A O 1
ATOM 1096 N N . PHE A 1 131 ? 4.490 7.699 9.166 1.00 95.25 131 PHE A N 1
ATOM 1097 C CA . PHE A 1 131 ? 4.053 8.694 10.136 1.00 95.25 131 PHE A CA 1
ATOM 1098 C C . PHE A 1 131 ? 5.169 9.660 10.491 1.00 95.25 131 PHE A C 1
ATOM 1100 O O . PHE A 1 131 ? 6.281 9.231 10.798 1.00 95.25 131 PHE A O 1
ATOM 1107 N N . GLY A 1 132 ? 4.846 10.953 10.466 1.00 94.69 132 GLY A N 1
ATOM 1108 C CA . GLY A 1 132 ? 5.799 12.020 10.757 1.00 94.69 132 GLY A CA 1
ATOM 1109 C C . GLY A 1 132 ? 6.956 12.068 9.756 1.00 94.69 132 GLY A C 1
ATOM 1110 O O . GLY A 1 132 ? 6.954 11.371 8.738 1.00 94.69 132 GLY A O 1
ATOM 1111 N N . TRP A 1 133 ? 7.934 12.919 10.043 1.00 93.69 133 TRP A N 1
ATOM 1112 C CA . TRP A 1 133 ? 9.218 12.963 9.343 1.00 93.69 133 TRP A CA 1
ATOM 1113 C C . TRP A 1 133 ? 10.300 13.357 10.347 1.00 93.69 133 TRP A C 1
ATOM 1115 O O . TRP A 1 133 ? 10.205 14.397 10.992 1.00 93.69 133 TRP A O 1
ATOM 1125 N N . CYS A 1 134 ? 11.357 12.556 10.417 1.00 90.75 134 CYS A N 1
ATOM 1126 C CA . CYS A 1 134 ? 12.600 12.858 11.107 1.00 90.75 134 CYS A CA 1
ATOM 1127 C C . CYS A 1 134 ? 13.726 12.918 10.065 1.00 90.75 134 CYS A C 1
ATOM 1129 O O . CYS A 1 134 ? 14.172 11.891 9.542 1.00 90.75 134 CYS A O 1
ATOM 1131 N N . GLY A 1 135 ? 14.138 14.139 9.708 1.00 89.81 135 GLY A N 1
ATOM 1132 C CA . GLY A 1 135 ? 15.057 14.370 8.592 1.00 89.81 135 GLY A CA 1
ATOM 1133 C C . GLY A 1 135 ? 14.476 13.845 7.275 1.00 89.81 135 GLY A C 1
ATOM 1134 O O . GLY A 1 135 ? 13.371 14.223 6.886 1.00 89.81 135 GLY A O 1
ATOM 1135 N N . ASP A 1 136 ? 15.206 12.942 6.620 1.00 89.00 136 ASP A N 1
ATOM 1136 C CA . ASP A 1 136 ? 14.820 12.319 5.347 1.00 89.00 136 ASP A CA 1
ATOM 1137 C C . ASP A 1 136 ? 14.152 10.945 5.499 1.00 89.00 136 ASP A C 1
ATOM 1139 O O . ASP A 1 136 ? 14.052 10.192 4.529 1.00 89.00 136 ASP A O 1
ATOM 1143 N N . SER A 1 137 ? 13.677 10.607 6.702 1.00 90.69 137 SER A N 1
ATOM 1144 C CA . SER A 1 137 ? 12.967 9.353 6.978 1.00 90.69 137 SER A CA 1
ATOM 1145 C C . SER A 1 137 ? 11.682 9.573 7.786 1.00 90.69 137 SER A C 1
ATOM 1147 O O . SER A 1 137 ? 11.638 10.487 8.608 1.00 90.69 137 SER A O 1
ATOM 1149 N N . PRO A 1 138 ? 10.622 8.775 7.578 1.00 93.44 138 PRO A N 1
ATOM 1150 C CA . PRO A 1 138 ? 9.450 8.784 8.452 1.00 93.44 138 PRO A CA 1
ATOM 1151 C C . PRO A 1 138 ? 9.838 8.371 9.881 1.00 93.44 138 PRO A C 1
ATOM 1153 O O . PRO A 1 138 ? 10.719 7.536 10.075 1.00 93.44 138 PRO A O 1
ATOM 1156 N N . GLU A 1 139 ? 9.161 8.923 10.889 1.00 94.12 139 GLU A N 1
ATOM 1157 C CA . GLU A 1 139 ? 9.415 8.585 12.303 1.00 94.12 139 GLU A CA 1
ATOM 1158 C C . GLU A 1 139 ? 9.007 7.146 12.625 1.00 94.12 139 GLU A C 1
ATOM 1160 O O . GLU A 1 139 ? 9.613 6.477 13.462 1.00 94.12 139 GLU A O 1
ATOM 1165 N N . SER A 1 140 ? 7.956 6.656 11.965 1.00 93.31 140 SER A N 1
ATOM 1166 C CA . SER A 1 140 ? 7.571 5.251 12.033 1.00 93.31 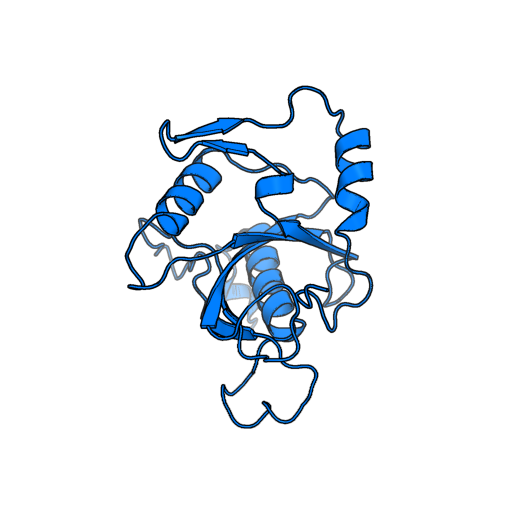140 SER A CA 1
ATOM 1167 C C . SER A 1 140 ? 6.929 4.778 10.739 1.00 93.31 140 SER A C 1
ATOM 1169 O O . SER A 1 140 ? 6.282 5.549 10.026 1.00 93.31 140 SER A O 1
ATOM 1171 N N . VAL A 1 141 ? 7.116 3.488 10.456 1.00 94.44 141 VAL A N 1
ATOM 1172 C CA . VAL A 1 141 ? 6.600 2.823 9.259 1.00 94.44 141 VAL A CA 1
ATOM 1173 C C . VAL A 1 141 ? 5.883 1.546 9.646 1.00 94.44 141 VAL A C 1
ATOM 1175 O O . VAL A 1 141 ? 6.369 0.785 10.483 1.00 94.44 141 VAL A O 1
ATOM 1178 N N . TYR A 1 142 ? 4.743 1.299 9.012 1.00 94.75 142 TYR A N 1
ATOM 1179 C CA . TYR A 1 142 ? 3.966 0.077 9.177 1.00 94.75 142 TYR A CA 1
ATOM 1180 C C . TYR A 1 142 ? 3.687 -0.526 7.814 1.00 94.75 142 TYR A C 1
ATOM 1182 O O . TYR A 1 142 ? 3.307 0.188 6.891 1.00 94.75 142 TYR A O 1
ATOM 1190 N N . VAL A 1 143 ? 3.844 -1.841 7.705 1.00 94.31 143 VAL A N 1
ATOM 1191 C CA . VAL A 1 143 ? 3.511 -2.602 6.496 1.00 94.31 143 VAL A CA 1
ATOM 1192 C C . VAL A 1 143 ? 2.366 -3.534 6.848 1.00 94.31 143 VAL A C 1
ATOM 1194 O O . VAL A 1 143 ? 2.577 -4.572 7.476 1.00 94.31 143 VAL A O 1
ATOM 1197 N N . VAL A 1 144 ? 1.153 -3.138 6.480 1.00 94.56 144 VAL A N 1
ATOM 1198 C CA . VAL A 1 144 ? -0.078 -3.776 6.944 1.00 94.56 144 VAL A CA 1
ATOM 1199 C C . VAL A 1 144 ? -0.784 -4.441 5.759 1.00 94.56 144 VAL A C 1
ATOM 1201 O O . VAL A 1 144 ? -1.156 -3.741 4.817 1.00 94.56 144 VAL A O 1
ATOM 1204 N N . PRO A 1 145 ? -0.993 -5.770 5.766 1.00 94.31 145 PRO A N 1
ATOM 1205 C CA . PRO A 1 145 ? -1.881 -6.421 4.803 1.00 94.31 145 PRO A CA 1
ATOM 1206 C C . PRO A 1 145 ? -3.289 -5.807 4.858 1.00 94.31 145 PRO A C 1
ATOM 1208 O O . PRO A 1 145 ? -3.805 -5.583 5.950 1.00 94.31 145 PRO A O 1
ATOM 1211 N N . ALA A 1 146 ? -3.946 -5.585 3.718 1.00 95.50 146 ALA A N 1
ATOM 1212 C CA . ALA A 1 146 ? -5.287 -4.984 3.665 1.00 95.50 146 ALA A CA 1
ATOM 1213 C C . ALA A 1 146 ? -6.317 -5.719 4.544 1.00 95.50 146 ALA A C 1
ATOM 1215 O O . ALA A 1 146 ? -7.049 -5.077 5.295 1.00 95.50 146 ALA A O 1
ATOM 1216 N N . ARG A 1 147 ? -6.258 -7.059 4.561 1.00 92.94 147 ARG A N 1
ATOM 1217 C CA . ARG A 1 147 ? -7.084 -7.948 5.406 1.00 92.94 147 ARG A CA 1
ATOM 1218 C C . ARG A 1 147 ? -6.974 -7.708 6.917 1.00 92.94 147 ARG A C 1
ATOM 1220 O O . ARG A 1 147 ? -7.742 -8.251 7.693 1.00 92.94 147 ARG A O 1
ATOM 1227 N N . GLU A 1 148 ? -5.969 -6.958 7.361 1.00 93.69 148 GLU A N 1
ATOM 1228 C CA . GLU A 1 148 ? -5.809 -6.576 8.768 1.00 93.69 148 GLU A CA 1
ATOM 1229 C C . GLU A 1 148 ? -6.511 -5.247 9.081 1.00 93.69 148 GLU A C 1
ATOM 1231 O O . GLU A 1 148 ? -6.604 -4.845 10.239 1.00 93.69 148 GLU A O 1
ATOM 1236 N N . LEU A 1 149 ? -6.973 -4.517 8.071 1.00 94.25 149 LEU A N 1
ATOM 1237 C CA . LEU A 1 149 ? -7.638 -3.225 8.229 1.00 94.25 149 LEU A CA 1
ATOM 1238 C C . LEU A 1 149 ? -9.141 -3.344 7.993 1.00 94.25 149 LEU A C 1
ATOM 1240 O O . LEU A 1 149 ? -9.904 -2.653 8.666 1.00 94.25 149 LEU A O 1
ATOM 1244 N N . TYR A 1 150 ? -9.547 -4.208 7.068 1.00 94.25 150 TYR A N 1
ATOM 1245 C CA . TYR A 1 150 ? -10.937 -4.467 6.715 1.00 94.25 150 TYR A CA 1
ATOM 1246 C C . TYR A 1 150 ? -11.091 -5.862 6.108 1.00 94.25 150 TYR A C 1
ATOM 1248 O O . TYR A 1 150 ? -10.140 -6.423 5.563 1.00 94.25 150 TYR A O 1
ATOM 1256 N N . ASP A 1 151 ? -12.318 -6.368 6.155 1.00 93.38 151 ASP A N 1
ATOM 1257 C CA . ASP A 1 151 ? -12.769 -7.504 5.363 1.00 93.38 151 ASP A CA 1
ATOM 1258 C C . ASP A 1 151 ? -13.463 -6.991 4.098 1.00 93.38 151 ASP A C 1
ATOM 1260 O O . ASP A 1 151 ? -14.251 -6.039 4.154 1.00 93.38 151 ASP A O 1
ATOM 1264 N N . TYR A 1 152 ? -13.180 -7.627 2.963 1.00 93.75 152 TYR A N 1
ATOM 1265 C CA . TYR A 1 152 ? -13.831 -7.357 1.685 1.00 93.75 152 TYR A CA 1
ATOM 1266 C C . TYR A 1 152 ? -14.458 -8.641 1.146 1.00 93.75 152 TYR A C 1
ATOM 1268 O O . TYR A 1 152 ? -13.766 -9.631 0.900 1.00 93.75 152 TYR A O 1
ATOM 1276 N N . ASP A 1 153 ? -15.775 -8.618 0.978 1.00 91.25 153 ASP A N 1
ATOM 1277 C CA . ASP A 1 153 ? -16.527 -9.680 0.323 1.00 91.25 153 ASP A CA 1
ATOM 1278 C C . ASP A 1 153 ? -16.541 -9.416 -1.185 1.00 91.25 153 ASP A C 1
ATOM 1280 O O . ASP A 1 153 ? -17.082 -8.411 -1.645 1.00 91.25 153 ASP A O 1
ATOM 1284 N N . LYS A 1 154 ? -15.932 -10.324 -1.951 1.00 86.44 154 LYS A N 1
ATOM 1285 C CA . LYS A 1 154 ? -15.798 -10.196 -3.407 1.00 86.44 154 LYS A CA 1
ATOM 1286 C C . LYS A 1 154 ? -17.107 -10.420 -4.157 1.00 86.44 154 LYS A C 1
ATOM 1288 O O . LYS A 1 154 ? -17.260 -9.881 -5.248 1.00 86.44 154 LYS A O 1
ATOM 1293 N N . ASP A 1 155 ? -18.026 -11.197 -3.591 1.00 88.88 155 ASP A N 1
ATOM 1294 C CA . ASP A 1 155 ? -19.288 -11.542 -4.242 1.00 88.88 155 ASP A CA 1
ATOM 1295 C C . ASP A 1 155 ? -20.308 -10.414 -4.061 1.00 88.88 155 ASP A C 1
ATOM 1297 O O . ASP A 1 155 ? -21.071 -10.094 -4.973 1.00 88.88 155 ASP A O 1
ATOM 1301 N N . THR A 1 156 ? -20.303 -9.777 -2.886 1.00 91.62 156 THR A N 1
ATOM 1302 C CA . THR A 1 156 ? -21.233 -8.684 -2.555 1.00 91.62 156 THR A CA 1
ATOM 1303 C C . THR A 1 156 ? -20.616 -7.287 -2.649 1.00 91.62 156 THR A C 1
ATOM 1305 O O . THR A 1 156 ? -21.324 -6.295 -2.471 1.00 91.62 156 THR A O 1
ATOM 1308 N N . CYS A 1 157 ? -19.309 -7.189 -2.913 1.00 89.44 157 CYS A N 1
ATOM 1309 C CA . CYS A 1 157 ? -18.507 -5.960 -2.859 1.00 89.44 157 CYS A CA 1
ATOM 1310 C C . CYS A 1 157 ? -18.573 -5.228 -1.505 1.00 89.44 157 CYS A C 1
ATOM 1312 O O . CYS A 1 157 ? -18.296 -4.029 -1.423 1.00 89.44 157 CYS A O 1
ATOM 1314 N N . ARG A 1 158 ? -18.960 -5.922 -0.429 1.00 92.56 158 ARG A N 1
ATOM 1315 C CA . ARG A 1 158 ? -19.172 -5.314 0.885 1.00 92.56 158 ARG A CA 1
ATOM 1316 C C . ARG A 1 158 ? -17.857 -5.179 1.644 1.00 92.56 158 ARG A C 1
ATOM 1318 O O . ARG A 1 158 ? -17.134 -6.153 1.833 1.00 92.56 158 ARG A O 1
ATOM 1325 N N . ILE A 1 159 ? -17.611 -3.983 2.172 1.00 93.44 159 ILE A N 1
ATOM 1326 C CA . ILE A 1 159 ? -16.483 -3.690 3.064 1.00 93.44 159 ILE A CA 1
ATOM 1327 C C . ILE A 1 159 ? -16.975 -3.692 4.511 1.00 93.44 159 ILE A C 1
ATOM 1329 O O . ILE A 1 159 ? -17.956 -3.021 4.844 1.00 93.44 159 ILE A O 1
ATOM 1333 N N . THR A 1 160 ? -16.287 -4.426 5.385 1.00 91.69 160 THR A N 1
ATOM 1334 C CA . THR A 1 160 ? -16.572 -4.452 6.824 1.00 91.69 160 THR A CA 1
ATOM 1335 C C . THR A 1 160 ? -15.308 -4.125 7.608 1.00 91.69 160 THR A C 1
ATOM 1337 O O . THR A 1 160 ? -14.285 -4.785 7.466 1.00 91.69 160 THR A O 1
ATOM 1340 N N . PHE A 1 161 ? -15.373 -3.101 8.456 1.00 89.44 161 PHE A N 1
ATOM 1341 C CA . PHE A 1 161 ? -14.305 -2.804 9.411 1.00 89.44 161 PHE A CA 1
ATOM 1342 C C . PHE A 1 161 ? -14.538 -3.566 10.722 1.00 89.44 161 PHE A C 1
ATOM 1344 O O . PHE A 1 161 ? -15.697 -3.792 11.081 1.00 89.44 161 PHE A O 1
ATOM 1351 N N . PRO A 1 162 ? -13.485 -3.915 11.483 1.00 83.94 162 PRO A N 1
ATOM 1352 C CA . PRO A 1 162 ? -13.635 -4.523 12.803 1.00 83.94 162 PRO A CA 1
ATOM 1353 C C . PRO A 1 162 ? -14.511 -3.657 13.731 1.00 83.94 162 PRO A C 1
ATOM 1355 O O . PRO A 1 162 ? -14.113 -2.583 14.168 1.00 83.94 162 PRO A O 1
ATOM 1358 N N . ILE A 1 163 ? -15.726 -4.125 14.040 1.00 68.69 163 ILE A N 1
ATOM 1359 C CA . ILE A 1 163 ? -16.804 -3.325 14.668 1.00 68.69 163 ILE A CA 1
ATOM 1360 C C . ILE A 1 163 ? -16.542 -3.027 16.164 1.00 68.69 163 ILE A C 1
ATOM 1362 O O . ILE A 1 163 ? -17.288 -2.284 16.796 1.00 68.69 163 ILE A O 1
ATOM 1366 N N . LYS A 1 164 ? -15.498 -3.608 16.768 1.00 72.50 164 LYS A N 1
ATOM 1367 C CA . LYS A 1 164 ? -15.339 -3.662 18.233 1.00 72.50 164 LYS A CA 1
ATOM 1368 C C . LYS A 1 164 ? -13.968 -3.248 18.766 1.00 72.50 164 LYS A C 1
ATOM 1370 O O . LYS A 1 164 ? -13.712 -3.491 19.938 1.00 72.50 164 LYS A O 1
ATOM 1375 N N . GLU A 1 165 ? -13.101 -2.651 17.952 1.00 83.38 165 GLU A N 1
ATOM 1376 C CA . GLU A 1 165 ? -11.813 -2.155 18.451 1.00 83.38 165 GLU A CA 1
ATOM 1377 C C . GLU A 1 165 ? -11.845 -0.640 18.673 1.00 83.38 165 GLU A C 1
ATOM 1379 O O . GLU A 1 165 ? -12.185 0.144 17.789 1.00 83.38 165 GLU A O 1
ATOM 1384 N N . THR A 1 166 ? -11.470 -0.217 19.875 1.00 88.06 166 THR A N 1
ATOM 1385 C CA . THR A 1 166 ? -11.062 1.160 20.152 1.00 88.06 166 THR A CA 1
ATOM 1386 C C . THR A 1 166 ? -9.785 1.490 19.375 1.00 88.06 166 THR A C 1
ATOM 1388 O O . THR A 1 166 ? -8.995 0.602 19.049 1.00 88.06 166 THR A O 1
ATOM 1391 N N . GLU A 1 167 ? -9.501 2.776 19.145 1.00 86.19 167 GLU A N 1
ATOM 1392 C CA . GLU A 1 167 ? -8.236 3.190 18.511 1.00 86.19 167 GLU A CA 1
ATOM 1393 C C . GLU A 1 167 ? -7.011 2.624 19.248 1.00 86.19 167 GLU A C 1
ATOM 1395 O O . GLU A 1 167 ? -6.038 2.221 18.620 1.00 86.19 167 GLU A O 1
ATOM 1400 N N . LYS A 1 168 ? -7.066 2.507 20.581 1.00 88.12 168 LYS A N 1
ATOM 1401 C CA . LYS A 1 168 ? -5.982 1.915 21.378 1.00 88.12 168 LYS A CA 1
ATOM 1402 C C . LYS A 1 168 ? -5.783 0.426 21.077 1.00 88.12 168 LYS A C 1
ATOM 1404 O O . LYS A 1 168 ? -4.643 -0.019 20.965 1.00 88.12 168 LYS A O 1
ATOM 1409 N N . GLU A 1 169 ? -6.864 -0.338 20.951 1.00 90.75 169 GLU A N 1
ATOM 1410 C CA . GLU A 1 169 ? -6.806 -1.765 20.607 1.00 90.75 169 GLU A CA 1
ATOM 1411 C C . GLU A 1 169 ? -6.320 -1.966 19.173 1.00 90.75 169 GLU A C 1
ATOM 1413 O O . GLU A 1 169 ? -5.419 -2.776 18.947 1.00 90.75 169 GLU A O 1
ATOM 1418 N N . LYS A 1 170 ? -6.819 -1.154 18.233 1.00 90.12 170 LYS A N 1
ATOM 1419 C CA . LYS A 1 170 ? -6.342 -1.127 16.847 1.00 90.12 170 LYS A CA 1
ATOM 1420 C C . LYS A 1 170 ? -4.844 -0.848 16.782 1.00 90.12 170 LYS A C 1
ATOM 1422 O O . LYS A 1 170 ? -4.104 -1.576 16.125 1.00 90.12 170 LYS A O 1
ATOM 1427 N N . MET A 1 171 ? -4.378 0.166 17.510 1.00 90.25 171 MET A N 1
ATOM 1428 C CA . MET A 1 171 ? -2.955 0.482 17.622 1.00 90.25 171 MET A CA 1
ATOM 1429 C C . MET A 1 171 ? -2.152 -0.690 18.188 1.00 90.25 171 MET A C 1
ATOM 1431 O O . MET A 1 171 ? -1.143 -1.072 17.600 1.00 90.25 171 MET A O 1
ATOM 1435 N N . GLY A 1 172 ? -2.608 -1.296 19.287 1.00 91.75 172 GLY A N 1
ATOM 1436 C CA . GLY A 1 172 ? -1.942 -2.451 19.893 1.00 91.75 172 GLY A CA 1
ATOM 1437 C C . GLY A 1 172 ? -1.848 -3.645 18.939 1.00 91.75 172 GLY A C 1
ATOM 1438 O O . GLY A 1 172 ? -0.799 -4.281 18.842 1.00 91.75 172 GLY A O 1
ATOM 1439 N N . ARG A 1 173 ? -2.913 -3.911 18.178 1.00 91.44 173 ARG A N 1
ATOM 1440 C CA . ARG A 1 173 ? -2.954 -4.969 17.163 1.00 91.44 173 ARG A CA 1
ATOM 1441 C C . ARG A 1 173 ? -2.008 -4.685 16.000 1.00 91.44 173 ARG A C 1
ATOM 1443 O O . ARG A 1 173 ? -1.324 -5.603 15.544 1.00 91.44 173 ARG A O 1
ATOM 1450 N N . LEU A 1 174 ? -1.960 -3.437 15.531 1.00 93.38 174 LEU A N 1
ATOM 1451 C CA . LEU A 1 174 ? -1.153 -3.036 14.380 1.00 93.38 174 LEU A CA 1
ATOM 1452 C C . LEU A 1 174 ? 0.326 -2.784 14.713 1.00 93.38 174 LEU A C 1
ATOM 1454 O O . LEU A 1 174 ? 1.149 -2.800 13.800 1.00 93.38 174 LEU A O 1
ATOM 1458 N N . GLU A 1 175 ? 0.702 -2.646 15.988 1.00 93.06 175 GLU A N 1
ATOM 1459 C CA . GLU A 1 175 ? 2.103 -2.476 16.415 1.00 93.06 175 GLU A CA 1
ATOM 1460 C C . GLU A 1 175 ? 3.007 -3.619 15.920 1.00 93.06 175 GLU A C 1
ATOM 1462 O O . GLU A 1 175 ? 4.171 -3.392 15.590 1.00 93.06 175 GLU A O 1
ATOM 1467 N N . ARG A 1 176 ? 2.465 -4.836 15.754 1.00 90.81 176 ARG A N 1
ATOM 1468 C CA . ARG A 1 176 ? 3.205 -5.982 15.189 1.00 90.81 176 ARG A CA 1
ATOM 1469 C C . ARG A 1 176 ? 3.656 -5.778 13.738 1.00 90.81 176 ARG A C 1
ATOM 1471 O O . ARG A 1 176 ? 4.578 -6.449 13.285 1.00 90.81 176 ARG A O 1
ATOM 1478 N N . PHE A 1 177 ? 3.008 -4.870 13.008 1.00 91.94 177 PHE A N 1
ATOM 1479 C CA . PHE A 1 177 ? 3.333 -4.534 11.619 1.00 91.94 177 PHE A CA 1
ATOM 1480 C C . PHE A 1 177 ? 4.329 -3.382 11.495 1.00 91.94 177 PHE A C 1
ATOM 1482 O O . PHE A 1 177 ? 4.744 -3.042 10.382 1.00 91.94 177 PHE A O 1
ATOM 1489 N N . LYS A 1 178 ? 4.730 -2.783 12.619 1.00 92.25 178 LYS A N 1
ATOM 1490 C CA . LYS A 1 178 ? 5.728 -1.723 12.649 1.00 92.25 178 LYS A CA 1
ATOM 1491 C C . LYS A 1 178 ? 7.088 -2.257 12.223 1.00 92.25 178 LYS A C 1
ATOM 1493 O O . LYS A 1 178 ? 7.589 -3.246 12.763 1.00 92.25 178 LYS A O 1
ATOM 1498 N N . LYS A 1 179 ? 7.722 -1.581 11.271 1.00 86.50 179 LYS A N 1
ATOM 1499 C CA . LYS A 1 179 ? 9.062 -1.919 10.791 1.00 86.50 179 LYS A CA 1
ATOM 1500 C C . LYS A 1 179 ? 10.085 -1.039 11.497 1.00 86.50 179 LYS A C 1
ATOM 1502 O O . LYS A 1 179 ? 10.018 0.182 11.429 1.00 86.50 179 LYS A O 1
ATOM 1507 N N . LYS A 1 180 ? 10.998 -1.690 12.227 1.00 69.94 180 LYS A N 1
ATOM 1508 C CA . LYS A 1 180 ? 12.099 -1.035 12.955 1.00 69.94 180 LYS A CA 1
ATOM 1509 C C . LYS A 1 180 ? 13.359 -0.877 12.102 1.00 69.94 180 LYS A C 1
ATOM 1511 O O . LYS A 1 180 ? 14.090 0.083 12.301 1.00 69.94 180 LYS A O 1
ATOM 1516 N N . ASP A 1 181 ? 13.617 -1.814 11.184 1.00 63.72 181 ASP A N 1
ATOM 1517 C CA . ASP A 1 181 ? 14.694 -1.685 10.198 1.00 63.72 181 ASP A CA 1
ATOM 1518 C C . ASP A 1 181 ? 14.088 -1.272 8.860 1.00 63.72 181 ASP A C 1
ATOM 1520 O O . ASP A 1 181 ? 13.291 -1.997 8.256 1.00 63.72 181 ASP A O 1
ATOM 1524 N N . ASN A 1 182 ? 14.474 -0.082 8.419 1.00 63.69 182 ASN A N 1
ATOM 1525 C CA . ASN A 1 182 ? 13.988 0.507 7.189 1.00 63.69 182 ASN A CA 1
ATOM 1526 C C . ASN A 1 182 ? 14.581 -0.166 5.954 1.00 63.69 182 ASN A C 1
ATOM 1528 O O . ASN A 1 182 ? 14.007 -0.003 4.897 1.00 63.69 182 ASN A O 1
ATOM 1532 N N . ARG A 1 183 ? 15.681 -0.929 6.060 1.00 58.56 183 ARG A N 1
ATOM 1533 C CA . ARG A 1 183 ? 16.392 -1.503 4.901 1.00 58.56 183 ARG A CA 1
ATOM 1534 C C . ARG A 1 183 ? 15.700 -2.714 4.275 1.00 58.56 183 ARG A C 1
ATOM 1536 O O . ARG A 1 183 ? 16.140 -3.164 3.221 1.00 58.56 183 ARG A O 1
ATOM 1543 N N . CYS A 1 184 ? 14.671 -3.265 4.931 1.00 64.81 184 CYS A N 1
ATOM 1544 C CA . CYS A 1 184 ? 13.996 -4.481 4.480 1.00 64.81 184 CYS A CA 1
ATOM 1545 C C . CYS A 1 184 ? 12.468 -4.474 4.709 1.00 64.81 184 CYS A C 1
ATOM 1547 O O . CYS A 1 184 ? 11.914 -5.406 5.303 1.00 64.81 184 CYS A O 1
ATOM 1549 N N . LEU A 1 185 ? 11.771 -3.409 4.297 1.00 69.81 185 LEU A N 1
ATOM 1550 C CA . LEU A 1 185 ? 10.361 -3.182 4.664 1.00 69.81 185 LEU A CA 1
ATOM 1551 C C . LEU A 1 185 ? 9.412 -4.325 4.266 1.00 69.81 185 LEU A C 1
ATOM 1553 O O . LEU A 1 185 ? 8.542 -4.706 5.053 1.00 69.81 185 LEU A O 1
ATOM 1557 N N . LEU A 1 186 ? 9.596 -4.889 3.073 1.00 73.69 186 LEU A N 1
ATOM 1558 C CA . LEU A 1 186 ? 8.690 -5.874 2.472 1.00 73.69 186 LEU A CA 1
ATOM 1559 C C . LEU A 1 186 ? 9.271 -7.294 2.454 1.00 73.69 186 LEU A C 1
ATOM 1561 O O . LEU A 1 186 ? 8.841 -8.128 1.661 1.00 73.69 186 LEU A O 1
ATOM 1565 N N . TYR A 1 187 ? 10.240 -7.589 3.325 1.00 68.00 187 TYR A N 1
ATOM 1566 C CA . TYR A 1 187 ? 10.666 -8.966 3.564 1.00 68.00 187 TYR A CA 1
ATOM 1567 C C . TYR A 1 187 ? 9.552 -9.680 4.340 1.00 68.00 187 TYR A C 1
ATOM 1569 O O . TYR A 1 187 ? 9.359 -9.443 5.537 1.00 68.00 187 TYR A O 1
ATOM 1577 N N . ILE A 1 188 ? 8.756 -10.490 3.647 1.00 52.59 188 ILE A N 1
ATOM 1578 C CA . ILE A 1 188 ? 7.684 -11.267 4.269 1.00 52.59 188 ILE A CA 1
ATOM 1579 C C . ILE A 1 188 ? 8.304 -12.606 4.687 1.00 52.59 188 ILE A C 1
ATOM 1581 O O . ILE A 1 188 ? 8.727 -13.391 3.837 1.00 52.59 188 ILE A O 1
ATOM 1585 N N . LYS A 1 189 ? 8.441 -12.796 6.005 1.00 44.62 189 LYS A N 1
ATOM 1586 C CA . LYS A 1 189 ? 8.939 -14.005 6.674 1.00 44.62 189 LYS A CA 1
ATOM 1587 C C . LYS A 1 189 ? 7.802 -14.655 7.446 1.00 44.62 189 LYS A C 1
ATOM 1589 O O . LYS A 1 189 ? 6.985 -13.883 7.999 1.00 44.62 189 LYS A O 1
#